Protein AF-A0A966NJP1-F1 (afdb_monomer)

Nearest PDB structures (foldseek):
  6sj9-assembly1_A  TM=3.856E-01  e=1.935E-11  Paenarthrobacter aurescens
  6sj9-assembly2_B  TM=4.078E-01  e=1.841E-10  Paenarthrobacter aurescens
  7qfz-assembly4_G  TM=4.844E-01  e=1.187E-07  Escherichia fergusonii ATCC 35469
  7tb5-assembly1_A-2  TM=4.813E-01  e=5.646E-07  Pseudomonas aeruginosa
  7tb6-assembly1_A-2  TM=4.313E-01  e=6.028E-06  Stenotrophomonas maltophilia

Secondary structure (DSSP, 8-state):
--PPPPPPP-PPPPP--------------------------PPPPPHHHHHHHHHHHHHHHHHTTSEEEHHHHHHHHT--HHHHHHHHHHHTT-B-TT--GGGB-EEEE-SSEEEEE--GGGTSPP---HHHHHHHHHHHHHHHTSTT--TTSHHHHHHHHHHHHHTTTTT---------HHHHHHHHHHHHTTEEEEEEEEEGGGTEEEEEEEEEEEEEEETTEEEEEEEETTTTEEEEEEGGGEEEEEEEEEE----SSPPP-----S-S----------

Foldseek 3Di:
DDDDDDDDDDDDDDDDDDDDDDPDPDPDPDDDDDDDDDDPPDDADDPVRLQVLLVVLQVVCVVVVFKDWPVCSCVVSVHDPVNPCSSVVVQQQDFDPPSDNLRGFHWDDDPTMIGTDDHCVVVDDDDDDPVRLQVLLLVLVVVVVDPPDDCPDPSVVVSVVSCVVVVVVPVDPPPQLPQPVVLVVVLVVCQVVQWWKWFFFQDPVVRDTDIWIWRWHDWDAAPSWIWTWTQTPVVNGIDIGTSSRTPDMDTDPDGDDDDPDDDDDPDPNVPDDDDDDDDDDD

Structure (mmCIF, N/CA/C/O backbone):
data_AF-A0A966NJP1-F1
#
_entry.id   AF-A0A966NJP1-F1
#
loop_
_atom_site.group_PDB
_atom_site.id
_atom_site.type_symbol
_atom_site.label_atom_id
_atom_site.label_alt_id
_atom_site.label_comp_id
_atom_site.label_asym_id
_atom_site.label_entity_id
_atom_site.label_seq_id
_atom_site.pdbx_PDB_ins_code
_atom_site.Cartn_x
_atom_site.Cartn_y
_atom_site.Cartn_z
_atom_site.occupancy
_atom_site.B_iso_or_equiv
_atom_site.auth_seq_id
_atom_site.auth_comp_id
_atom_site.auth_asym_id
_atom_site.auth_atom_id
_atom_site.pdbx_PDB_model_num
ATOM 1 N N . MET A 1 1 ? 33.271 50.288 7.302 1.00 42.47 1 MET A N 1
ATOM 2 C CA . MET A 1 1 ? 32.563 49.386 6.367 1.00 42.47 1 MET A CA 1
ATOM 3 C C . MET A 1 1 ? 33.614 48.752 5.472 1.00 42.47 1 MET A C 1
ATOM 5 O O . MET A 1 1 ? 34.143 49.435 4.609 1.00 42.47 1 MET A O 1
ATOM 9 N N . ALA A 1 2 ? 34.021 47.520 5.775 1.00 36.19 2 ALA A N 1
ATOM 10 C CA . ALA A 1 2 ? 35.069 46.815 5.040 1.00 36.19 2 ALA A CA 1
ATOM 11 C C . ALA A 1 2 ? 34.421 45.938 3.958 1.00 36.19 2 ALA A C 1
ATOM 13 O O . ALA A 1 2 ? 33.664 45.028 4.287 1.00 36.19 2 ALA A O 1
ATOM 14 N N . SER A 1 3 ? 34.689 46.238 2.685 1.00 36.03 3 SER A N 1
ATOM 15 C CA . SER A 1 3 ? 34.300 45.384 1.557 1.00 36.03 3 SER A CA 1
ATOM 16 C C . SER A 1 3 ? 35.290 44.233 1.417 1.00 36.03 3 SER A C 1
ATOM 18 O O . SER A 1 3 ? 36.496 44.456 1.316 1.00 36.03 3 SER A O 1
ATOM 20 N N . LEU A 1 4 ? 34.775 43.005 1.404 1.00 37.09 4 LEU A N 1
ATOM 21 C CA . LEU A 1 4 ? 35.541 41.799 1.093 1.00 37.09 4 LEU A CA 1
ATOM 22 C C . LEU A 1 4 ? 35.819 41.712 -0.421 1.00 37.09 4 LEU A C 1
ATOM 24 O O . LEU A 1 4 ? 34.965 42.117 -1.214 1.00 37.09 4 LEU A O 1
ATOM 28 N N . PRO A 1 5 ? 36.977 41.174 -0.847 1.00 35.19 5 PRO A N 1
ATOM 29 C CA . PRO A 1 5 ? 37.294 41.012 -2.259 1.00 35.19 5 PRO A CA 1
ATOM 30 C C . PRO A 1 5 ? 36.565 39.800 -2.855 1.00 35.19 5 PRO A C 1
ATOM 32 O O . PRO A 1 5 ? 36.507 38.727 -2.254 1.00 35.19 5 PRO A O 1
ATOM 35 N N . ILE A 1 6 ? 36.036 39.966 -4.067 1.00 40.44 6 ILE A N 1
ATOM 36 C CA . ILE A 1 6 ? 35.459 38.884 -4.871 1.00 40.44 6 ILE A CA 1
ATOM 37 C C . ILE A 1 6 ? 36.610 38.150 -5.569 1.00 40.44 6 ILE A C 1
ATOM 39 O O . ILE A 1 6 ? 37.325 38.742 -6.376 1.00 40.44 6 ILE A O 1
ATOM 43 N N . ILE A 1 7 ? 36.782 36.862 -5.268 1.00 36.75 7 ILE A N 1
ATOM 44 C CA . ILE A 1 7 ? 37.727 35.974 -5.958 1.00 36.75 7 ILE A CA 1
ATOM 45 C C . ILE A 1 7 ? 36.952 35.225 -7.054 1.00 36.75 7 ILE A C 1
ATOM 47 O O . ILE A 1 7 ? 36.023 34.486 -6.724 1.00 36.75 7 ILE A O 1
ATOM 51 N N . PRO A 1 8 ? 37.287 35.379 -8.347 1.00 33.09 8 PRO A N 1
ATOM 52 C CA . PRO A 1 8 ? 36.649 34.600 -9.400 1.00 33.09 8 PRO A CA 1
ATOM 53 C C . PRO A 1 8 ? 37.150 33.149 -9.380 1.00 33.09 8 PRO A C 1
ATOM 55 O O . PRO A 1 8 ? 38.353 32.890 -9.329 1.00 33.09 8 PRO A O 1
ATOM 58 N N . ALA A 1 9 ? 36.222 32.194 -9.445 1.00 32.25 9 ALA A N 1
ATOM 59 C CA . ALA A 1 9 ? 36.539 30.776 -9.564 1.00 32.25 9 ALA A CA 1
ATOM 60 C C . ALA A 1 9 ? 37.130 30.474 -10.953 1.00 32.25 9 ALA A C 1
ATOM 62 O O . ALA A 1 9 ? 36.479 30.689 -11.976 1.00 32.25 9 ALA A O 1
ATOM 63 N N . GLN A 1 10 ? 38.362 29.961 -10.995 1.00 35.03 10 GLN A N 1
ATOM 64 C CA . GLN A 1 10 ? 38.950 29.392 -12.208 1.00 35.03 10 GLN A CA 1
ATOM 65 C C . GLN A 1 10 ? 38.493 27.939 -12.354 1.00 35.03 10 GLN A C 1
ATOM 67 O O . GLN A 1 10 ? 38.896 27.074 -11.578 1.00 35.03 10 GLN A O 1
ATOM 72 N N . PHE A 1 11 ? 37.669 27.663 -13.363 1.00 34.47 11 PHE A N 1
ATOM 73 C CA . PHE A 1 11 ? 37.368 26.293 -13.768 1.00 34.47 11 PHE A CA 1
ATOM 74 C C . PHE A 1 11 ? 38.438 25.793 -14.750 1.00 34.47 11 PHE A C 1
ATOM 76 O O . PHE A 1 11 ? 38.777 26.511 -15.696 1.00 34.47 11 PHE A O 1
ATOM 83 N N . PRO A 1 12 ? 38.975 24.574 -14.573 1.00 35.19 12 PRO A N 1
ATOM 84 C CA . PRO A 1 12 ? 39.890 23.991 -15.543 1.00 35.19 12 PRO A CA 1
ATOM 85 C C . PRO A 1 12 ? 39.148 23.698 -16.854 1.00 35.19 12 PRO A C 1
ATOM 87 O O . PRO A 1 12 ? 38.084 23.081 -16.860 1.00 35.19 12 PRO A O 1
ATOM 90 N N . GLY A 1 13 ? 39.722 24.148 -17.973 1.00 43.06 13 GLY A N 1
ATOM 91 C CA . GLY A 1 13 ? 39.194 23.886 -19.311 1.00 43.06 13 GLY A CA 1
ATOM 92 C C . GLY A 1 13 ? 39.183 22.388 -19.662 1.00 43.06 13 GLY A C 1
ATOM 93 O O . GLY A 1 13 ? 39.953 21.606 -19.093 1.00 43.06 13 GLY A O 1
ATOM 94 N N . PRO A 1 14 ? 38.326 21.965 -20.606 1.00 34.75 14 PRO A N 1
ATOM 95 C CA . PRO A 1 14 ? 38.134 20.556 -20.923 1.00 34.75 14 PRO A CA 1
ATOM 96 C C . PRO A 1 14 ? 39.407 19.938 -21.516 1.00 34.75 14 PRO A C 1
ATOM 98 O O . PRO A 1 14 ? 39.952 20.410 -22.517 1.00 34.75 14 PRO A O 1
ATOM 101 N N . ARG A 1 15 ? 39.876 18.840 -20.910 1.00 35.94 15 ARG A N 1
ATOM 102 C CA . ARG A 1 15 ? 40.948 18.008 -21.469 1.00 35.94 15 ARG A CA 1
ATOM 103 C C . ARG A 1 15 ? 40.408 17.255 -22.689 1.00 35.94 15 ARG A C 1
ATOM 105 O O . ARG A 1 15 ? 39.478 16.466 -22.572 1.00 35.94 15 ARG A O 1
ATOM 112 N N . ARG A 1 16 ? 41.008 17.485 -23.863 1.00 42.25 16 ARG A N 1
ATOM 113 C CA . ARG A 1 16 ? 40.772 16.684 -25.076 1.00 42.25 16 ARG A CA 1
ATOM 114 C C . ARG A 1 16 ? 41.290 15.265 -24.846 1.00 42.25 16 ARG A C 1
ATOM 116 O O . ARG A 1 16 ? 42.501 15.067 -24.829 1.00 42.25 16 ARG A O 1
ATOM 123 N N . THR A 1 17 ? 40.397 14.284 -24.771 1.00 36.38 17 THR A N 1
ATOM 124 C CA . THR A 1 17 ? 40.756 12.875 -24.976 1.00 36.38 17 THR A CA 1
ATOM 125 C C . THR A 1 17 ? 39.720 12.164 -25.838 1.00 36.38 17 THR A C 1
ATOM 127 O O . THR A 1 17 ? 38.535 12.204 -25.541 1.00 36.38 17 THR A O 1
ATOM 130 N N . ALA A 1 18 ? 40.251 11.537 -26.892 1.00 35.62 18 ALA A N 1
ATOM 131 C CA . ALA A 1 18 ? 39.785 10.387 -27.668 1.00 35.62 18 ALA A CA 1
ATOM 132 C C . ALA A 1 18 ? 38.327 10.326 -28.174 1.00 35.62 18 ALA A C 1
ATOM 134 O O . ALA A 1 18 ? 37.358 10.301 -27.428 1.00 35.62 18 ALA A O 1
ATOM 135 N N . ARG A 1 19 ? 38.230 10.198 -29.505 1.00 39.91 19 ARG A N 1
ATOM 136 C CA . ARG A 1 19 ? 37.029 9.918 -30.303 1.00 39.91 19 ARG A CA 1
ATOM 137 C C . ARG A 1 19 ? 36.286 8.693 -29.757 1.00 39.91 19 ARG A C 1
ATOM 139 O O . ARG A 1 19 ? 36.807 7.586 -29.842 1.00 39.91 19 ARG A O 1
ATOM 146 N N . THR A 1 20 ? 35.051 8.889 -29.317 1.00 34.03 20 THR A N 1
ATOM 147 C CA . THR A 1 20 ? 34.030 7.841 -29.249 1.00 34.03 20 THR A CA 1
ATOM 148 C C . THR A 1 20 ? 33.029 8.057 -30.380 1.00 34.03 20 THR A C 1
ATOM 150 O O . THR A 1 20 ? 32.718 9.183 -30.775 1.00 34.03 20 THR A O 1
ATOM 153 N N . SER A 1 21 ? 32.625 6.951 -30.992 1.00 33.25 21 SER A N 1
ATOM 154 C CA . SER A 1 21 ? 31.714 6.880 -32.128 1.00 33.25 21 SER A CA 1
ATOM 155 C C . SER A 1 21 ? 30.367 7.518 -31.797 1.00 33.25 21 SER A C 1
ATOM 157 O O . SER A 1 21 ? 29.665 7.073 -30.897 1.00 33.25 21 SER A O 1
ATOM 159 N N . SER A 1 22 ? 30.016 8.547 -32.564 1.00 30.75 22 SER A N 1
ATOM 160 C CA . SER A 1 22 ? 28.689 9.158 -32.598 1.00 30.75 22 SER A CA 1
ATOM 161 C C . SER A 1 22 ? 27.658 8.137 -33.091 1.00 30.75 22 SER A C 1
ATOM 163 O O . SER A 1 22 ? 27.591 7.861 -34.290 1.00 30.75 22 SER A O 1
ATOM 165 N N . SER A 1 23 ? 26.853 7.574 -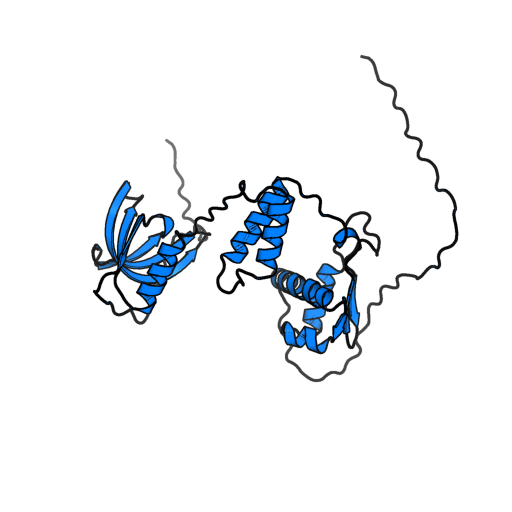32.188 1.00 33.03 23 SER A N 1
ATOM 166 C CA . SER A 1 23 ? 25.516 7.093 -32.538 1.00 33.03 23 SER A CA 1
ATOM 167 C C . SER A 1 23 ? 24.546 8.245 -32.286 1.00 33.03 23 SER A C 1
ATOM 169 O O . SER A 1 23 ? 24.208 8.597 -31.158 1.00 33.03 23 SER A O 1
ATOM 171 N N . ALA A 1 24 ? 24.160 8.913 -33.370 1.00 32.72 24 ALA A N 1
ATOM 172 C CA . ALA A 1 24 ? 23.181 9.982 -33.331 1.00 32.72 24 ALA A CA 1
ATOM 173 C C . ALA A 1 24 ? 21.846 9.430 -32.807 1.00 32.72 24 ALA A C 1
ATOM 175 O O . ALA A 1 24 ? 21.231 8.573 -33.442 1.00 32.72 24 ALA A O 1
ATOM 176 N N . PHE A 1 25 ? 21.404 9.941 -31.658 1.00 34.16 25 PHE A N 1
ATOM 177 C CA . PHE A 1 25 ? 20.072 9.709 -31.110 1.00 34.16 25 PHE A CA 1
ATOM 178 C C . PHE A 1 25 ? 19.052 10.324 -32.075 1.00 34.16 25 PHE A C 1
ATOM 180 O O . PHE A 1 25 ? 18.799 11.531 -32.080 1.00 34.16 25 PHE A O 1
ATOM 187 N N . ARG A 1 26 ? 18.523 9.502 -32.981 1.00 30.20 26 ARG A N 1
ATOM 188 C CA . ARG A 1 26 ? 17.466 9.899 -33.905 1.00 30.20 26 ARG A CA 1
ATOM 189 C C . ARG A 1 26 ? 16.148 9.585 -33.216 1.00 30.20 26 ARG A C 1
ATOM 191 O O . ARG A 1 26 ? 15.777 8.422 -33.110 1.00 30.20 26 ARG A O 1
ATOM 198 N N . ALA A 1 27 ? 15.456 10.619 -32.743 1.00 33.16 27 ALA A N 1
ATOM 199 C CA . ALA A 1 27 ? 14.077 10.505 -32.285 1.00 33.16 27 ALA A CA 1
ATOM 200 C C . ALA A 1 27 ? 13.216 9.989 -33.450 1.00 33.16 27 ALA A C 1
ATOM 202 O O . ALA A 1 27 ? 12.822 10.748 -34.339 1.00 33.16 27 ALA A O 1
ATOM 203 N N . HIS A 1 28 ? 12.986 8.678 -33.492 1.00 33.75 28 HIS A N 1
ATOM 204 C CA . HIS A 1 28 ? 12.147 8.049 -34.498 1.00 33.75 28 HIS A CA 1
ATOM 205 C C . HIS A 1 28 ? 10.694 8.171 -34.045 1.00 33.75 28 HIS A C 1
ATOM 207 O O . HIS A 1 28 ? 10.153 7.319 -33.351 1.00 33.75 28 HIS A O 1
ATOM 213 N N . ARG A 1 29 ? 10.047 9.262 -34.460 1.00 33.59 29 ARG A N 1
ATOM 214 C CA . ARG A 1 29 ? 8.589 9.298 -34.556 1.00 33.59 29 ARG A CA 1
ATOM 215 C C . ARG A 1 29 ? 8.213 8.382 -35.721 1.00 33.59 29 ARG A C 1
ATOM 217 O O . ARG A 1 29 ? 8.319 8.788 -36.877 1.00 33.59 29 ARG A O 1
ATOM 224 N N . LEU A 1 30 ? 7.864 7.133 -35.429 1.00 37.06 30 LEU A N 1
ATOM 225 C CA . LEU A 1 30 ? 7.308 6.234 -36.433 1.00 37.06 30 LEU A CA 1
ATOM 226 C C . LEU A 1 30 ? 5.882 6.694 -36.743 1.00 37.06 30 LEU A C 1
ATOM 228 O O . LEU A 1 30 ? 5.001 6.689 -35.888 1.00 37.06 30 LEU A O 1
ATOM 232 N N . ALA A 1 31 ? 5.691 7.158 -37.975 1.00 32.16 31 ALA A N 1
ATOM 233 C CA . ALA A 1 31 ? 4.380 7.311 -38.572 1.00 32.16 31 ALA A CA 1
ATOM 234 C C . ALA A 1 31 ? 3.786 5.908 -38.760 1.00 32.16 31 ALA A C 1
ATOM 236 O O . ALA A 1 31 ? 4.368 5.083 -39.464 1.00 32.16 31 ALA A O 1
ATOM 237 N N . HIS A 1 32 ? 2.654 5.636 -38.115 1.00 38.22 32 HIS A N 1
ATOM 238 C CA . HIS A 1 32 ? 1.888 4.421 -38.353 1.00 38.22 32 HIS A CA 1
ATOM 239 C C . HIS A 1 32 ? 1.092 4.570 -39.653 1.00 38.22 32 HIS A C 1
ATOM 241 O O . HIS A 1 32 ? 0.133 5.338 -39.717 1.00 38.22 32 HIS A O 1
ATOM 247 N N . ASP A 1 33 ? 1.516 3.837 -40.684 1.00 32.97 33 ASP A N 1
ATOM 248 C CA . ASP A 1 33 ? 0.700 3.543 -41.860 1.00 32.97 33 ASP A CA 1
ATOM 249 C C . ASP A 1 33 ? -0.320 2.447 -41.511 1.00 32.97 33 ASP A C 1
ATOM 251 O O . ASP A 1 33 ? -0.040 1.511 -40.752 1.00 32.97 33 ASP A O 1
ATOM 255 N N . GLY A 1 34 ? -1.539 2.631 -42.005 1.00 39.81 34 GLY A N 1
ATOM 256 C CA . GLY A 1 34 ? -2.733 1.927 -41.574 1.00 39.81 34 GLY A CA 1
ATOM 257 C C . GLY A 1 34 ? -2.832 0.510 -42.127 1.00 39.81 34 GLY A C 1
ATOM 258 O O . GLY A 1 34 ? -2.656 0.283 -43.316 1.00 39.81 34 GLY A O 1
ATOM 259 N N . SER A 1 35 ? -3.193 -0.432 -41.252 1.00 40.78 35 SER A N 1
ATOM 260 C CA . SER A 1 35 ? -4.110 -1.555 -41.518 1.00 40.78 35 SER A CA 1
ATOM 261 C C . SER A 1 35 ? -3.922 -2.632 -40.450 1.00 40.78 35 SER A C 1
ATOM 263 O O . SER A 1 35 ? -3.127 -3.553 -40.628 1.00 40.78 35 SER A O 1
ATOM 265 N N . ARG A 1 36 ? -4.683 -2.565 -39.347 1.00 38.53 36 ARG A N 1
ATOM 266 C CA . ARG A 1 36 ? -5.056 -3.761 -38.573 1.00 38.53 36 ARG A CA 1
ATOM 267 C C . ARG A 1 36 ? -6.500 -3.645 -38.094 1.00 38.53 36 ARG A C 1
ATOM 269 O O . ARG A 1 36 ? -6.946 -2.611 -37.611 1.00 38.53 36 ARG A O 1
ATOM 276 N N . ARG A 1 37 ? -7.242 -4.718 -38.358 1.00 41.09 37 ARG A N 1
ATOM 277 C CA . ARG A 1 37 ? -8.692 -4.853 -38.222 1.00 41.09 37 ARG A CA 1
ATOM 278 C C . ARG A 1 37 ? -9.142 -4.752 -36.758 1.00 41.09 37 ARG A C 1
ATOM 280 O O . ARG A 1 37 ? -8.555 -5.380 -35.887 1.00 41.09 37 ARG A O 1
ATOM 287 N N . GLY A 1 38 ? -10.227 -3.996 -36.577 1.00 38.06 38 GLY A N 1
ATOM 288 C CA . GLY A 1 38 ? -11.118 -3.845 -35.421 1.00 38.06 38 GLY A CA 1
ATOM 289 C C . GLY A 1 38 ? -10.873 -4.688 -34.168 1.00 38.06 38 GLY A C 1
ATOM 290 O O . GLY A 1 38 ? -11.386 -5.798 -34.053 1.00 38.06 38 GLY A O 1
ATOM 291 N N . ARG A 1 39 ? -10.250 -4.060 -33.170 1.00 43.41 39 ARG A N 1
ATOM 292 C CA . ARG A 1 39 ? -10.558 -4.258 -31.747 1.00 43.41 39 ARG A CA 1
ATOM 293 C C . ARG A 1 39 ? -11.141 -2.919 -31.256 1.00 43.41 39 ARG A C 1
ATOM 295 O O . ARG A 1 39 ? -10.651 -1.884 -31.712 1.00 43.41 39 ARG A O 1
ATOM 302 N N . PRO A 1 40 ? -12.224 -2.885 -30.457 1.00 39.34 40 PRO A N 1
ATOM 303 C CA . PRO A 1 40 ? -12.801 -1.616 -30.009 1.00 39.34 40 PRO A CA 1
ATOM 304 C C . PRO A 1 40 ? -11.725 -0.808 -29.278 1.00 39.34 40 PRO A C 1
ATOM 306 O O . PRO A 1 40 ? -11.037 -1.370 -28.429 1.00 39.34 40 PRO A O 1
ATOM 309 N N . MET A 1 41 ? -11.560 0.474 -29.635 1.00 44.41 41 MET A N 1
ATOM 310 C CA . MET A 1 41 ? -10.614 1.362 -28.957 1.00 44.41 41 MET A CA 1
ATOM 311 C C . MET A 1 41 ? -10.986 1.408 -27.481 1.00 44.41 41 MET A C 1
ATOM 313 O O . MET A 1 41 ? -12.036 1.937 -27.106 1.00 44.41 41 MET A O 1
ATOM 317 N N . SER A 1 42 ? -10.155 0.785 -26.656 1.00 59.62 42 SER A N 1
ATOM 318 C CA . SER A 1 42 ? -10.283 0.876 -25.217 1.00 59.62 42 SER A CA 1
ATOM 319 C C . SER A 1 42 ? -10.022 2.339 -24.823 1.00 59.62 42 SER A C 1
ATOM 321 O O . SER A 1 42 ? -9.215 3.039 -25.436 1.00 59.62 42 SER A O 1
ATOM 323 N N . GLY A 1 43 ? -10.797 2.868 -23.873 1.00 73.19 43 GLY A N 1
ATOM 324 C CA . GLY A 1 43 ? -10.688 4.276 -23.486 1.00 73.19 43 GLY A CA 1
ATOM 325 C C . GLY A 1 43 ? -9.269 4.636 -23.029 1.00 73.19 43 GLY A C 1
ATOM 326 O O . GLY A 1 43 ? -8.569 3.815 -22.433 1.00 73.19 43 GLY A O 1
ATOM 327 N N . ALA A 1 44 ? -8.847 5.875 -23.292 1.00 81.44 44 ALA A N 1
ATOM 328 C CA . ALA A 1 44 ? -7.540 6.364 -22.867 1.00 81.44 44 ALA A CA 1
ATOM 329 C C . ALA A 1 44 ? -7.371 6.238 -21.342 1.00 81.44 44 ALA A C 1
ATOM 331 O O . ALA A 1 44 ? -8.229 6.672 -20.569 1.00 81.44 44 ALA A O 1
ATOM 332 N N . LEU A 1 45 ? -6.245 5.668 -20.908 1.00 85.69 45 LEU A N 1
ATOM 333 C CA . LEU A 1 45 ? -5.930 5.518 -19.489 1.00 85.69 45 LEU A CA 1
ATOM 334 C C . LEU A 1 45 ? -5.720 6.887 -18.833 1.00 85.69 45 LEU A C 1
ATOM 336 O O . LEU A 1 45 ? -5.053 7.761 -19.392 1.00 85.69 45 LEU A O 1
ATOM 340 N N . SER A 1 46 ? -6.216 7.060 -17.609 1.00 89.44 46 SER A N 1
ATOM 341 C CA . SER A 1 46 ? -5.878 8.220 -16.775 1.00 89.44 46 SER A CA 1
ATOM 342 C C . SER A 1 46 ? -4.397 8.212 -16.369 1.00 89.44 46 SER A C 1
ATOM 344 O O . SER A 1 46 ? -3.744 7.168 -16.365 1.00 89.44 46 SER A O 1
ATOM 346 N N . GLY A 1 47 ? -3.856 9.368 -15.965 1.00 84.88 47 GLY A N 1
ATOM 347 C CA . GLY A 1 47 ? -2.462 9.465 -15.506 1.00 84.88 47 GLY A CA 1
ATOM 348 C C . GLY A 1 47 ? -2.135 8.529 -14.337 1.00 84.88 47 GLY A C 1
ATOM 349 O O . GLY A 1 47 ? -1.086 7.891 -14.340 1.00 84.88 47 GLY A O 1
ATOM 350 N N . ARG A 1 48 ? -3.070 8.375 -13.388 1.00 84.62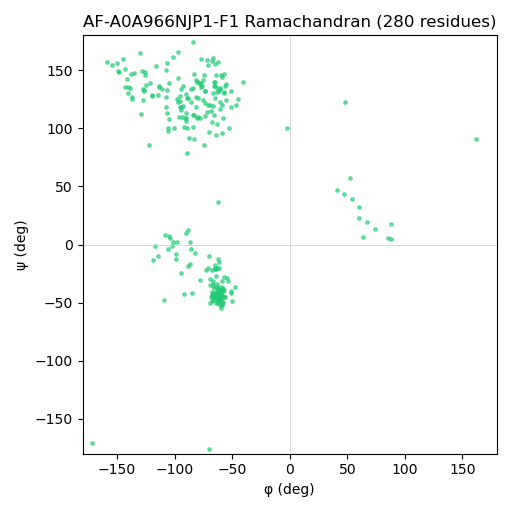 48 ARG A N 1
ATOM 351 C CA . ARG A 1 48 ? -2.946 7.427 -12.271 1.00 84.62 48 ARG A CA 1
ATOM 352 C C . ARG A 1 48 ? -2.850 5.982 -12.767 1.00 84.62 48 ARG A C 1
ATOM 354 O O . ARG A 1 48 ? -1.938 5.270 -12.368 1.00 84.62 48 ARG A O 1
ATOM 361 N N . GLN A 1 49 ? -3.745 5.572 -13.668 1.00 87.44 49 GLN A N 1
ATOM 362 C CA . GLN A 1 49 ? -3.740 4.213 -14.222 1.00 87.44 49 GLN A CA 1
ATOM 363 C C . GLN A 1 49 ? -2.453 3.918 -14.995 1.00 87.44 49 GLN A C 1
ATOM 365 O O . GLN A 1 49 ? -1.906 2.827 -14.863 1.00 87.44 49 GLN A O 1
ATOM 370 N N . ARG A 1 50 ? -1.936 4.889 -15.762 1.00 90.44 50 ARG A N 1
ATOM 371 C CA . ARG A 1 50 ? -0.656 4.731 -16.468 1.00 90.44 50 ARG A CA 1
ATOM 372 C C . ARG A 1 50 ? 0.502 4.503 -15.501 1.00 90.44 50 ARG A C 1
ATOM 374 O O . ARG A 1 50 ? 1.290 3.590 -15.717 1.00 90.44 50 ARG A O 1
ATOM 381 N N . LEU A 1 51 ? 0.572 5.282 -14.420 1.00 87.06 51 LEU A N 1
ATOM 382 C CA . LEU A 1 51 ? 1.594 5.111 -13.387 1.00 87.06 51 LEU 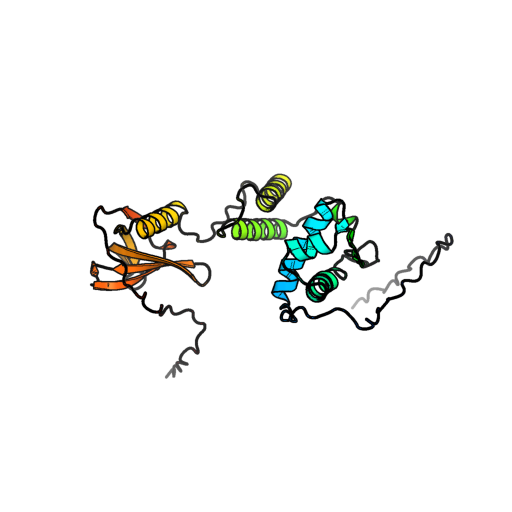A CA 1
ATOM 383 C C . LEU A 1 51 ? 1.483 3.744 -12.696 1.00 87.06 51 LEU A C 1
ATOM 385 O O . LEU A 1 51 ? 2.478 3.035 -12.591 1.00 87.06 51 LEU A O 1
ATOM 389 N N . GLU A 1 52 ? 0.280 3.355 -12.267 1.00 88.06 52 GLU A N 1
ATOM 390 C CA . GLU A 1 52 ? 0.027 2.056 -11.625 1.00 88.06 52 GLU A CA 1
ATOM 391 C C . GLU A 1 52 ? 0.443 0.887 -12.524 1.00 88.06 52 GLU A C 1
ATOM 393 O O . GLU A 1 52 ? 1.107 -0.044 -12.071 1.00 88.06 52 GLU A O 1
ATOM 398 N N . ARG A 1 53 ? 0.089 0.946 -13.813 1.00 92.75 53 ARG A N 1
ATOM 399 C CA . ARG A 1 53 ? 0.473 -0.074 -14.793 1.00 92.75 53 ARG A CA 1
ATOM 400 C C . ARG A 1 53 ? 1.976 -0.086 -15.020 1.00 92.75 53 ARG A C 1
ATOM 402 O O . ARG A 1 53 ? 2.570 -1.158 -14.988 1.00 92.75 53 ARG A O 1
ATOM 409 N N . ALA A 1 54 ? 2.614 1.068 -15.176 1.00 91.88 54 ALA A N 1
ATOM 410 C CA . ALA A 1 54 ? 4.049 1.113 -15.412 1.00 91.88 54 ALA A CA 1
ATOM 411 C C . ALA A 1 54 ? 4.866 0.608 -14.206 1.00 91.88 54 ALA A C 1
ATOM 413 O O . ALA A 1 54 ? 5.832 -0.131 -14.395 1.00 91.88 54 ALA A O 1
ATOM 414 N N . LEU A 1 55 ? 4.429 0.906 -12.974 1.00 89.12 55 LEU A N 1
ATOM 415 C CA . LEU A 1 55 ? 5.017 0.364 -11.741 1.00 89.12 55 LEU A CA 1
ATOM 416 C C . LEU A 1 55 ? 4.855 -1.159 -11.606 1.00 89.12 55 LEU A C 1
ATOM 418 O O . LEU A 1 55 ? 5.611 -1.776 -10.861 1.00 89.12 55 LEU A O 1
ATOM 422 N N . ALA A 1 56 ? 3.911 -1.774 -12.323 1.00 90.94 56 ALA A N 1
ATOM 423 C CA . ALA A 1 56 ? 3.757 -3.225 -12.382 1.00 90.94 56 ALA A CA 1
ATOM 424 C C . ALA A 1 56 ? 4.541 -3.855 -13.550 1.00 90.94 56 ALA A C 1
ATOM 426 O O . ALA A 1 56 ? 5.192 -4.885 -13.373 1.00 90.94 56 ALA A O 1
ATOM 427 N N . ILE A 1 57 ? 4.505 -3.231 -14.732 1.00 94.44 57 ILE A N 1
ATOM 428 C CA . ILE A 1 57 ? 5.121 -3.746 -15.964 1.00 94.44 57 ILE A CA 1
ATOM 429 C C . ILE A 1 57 ? 6.646 -3.705 -15.871 1.00 94.44 57 ILE A C 1
ATOM 431 O O . ILE A 1 57 ? 7.297 -4.719 -16.112 1.00 94.44 57 ILE A O 1
ATOM 435 N N . VAL A 1 58 ? 7.222 -2.557 -15.497 1.00 93.19 58 VAL A N 1
ATOM 436 C CA . VAL A 1 58 ? 8.679 -2.343 -15.521 1.00 93.19 58 VAL A CA 1
ATOM 437 C C . VAL A 1 58 ? 9.419 -3.353 -14.631 1.00 93.19 58 VAL A C 1
ATOM 439 O O . VAL A 1 58 ? 10.315 -4.029 -15.142 1.00 93.19 58 VAL A O 1
ATOM 442 N N . PRO A 1 59 ? 9.048 -3.555 -13.347 1.00 89.62 59 PRO A N 1
ATOM 443 C CA . PRO A 1 59 ? 9.718 -4.550 -12.510 1.00 89.62 59 PRO A CA 1
ATOM 444 C C . PRO A 1 59 ? 9.487 -5.987 -12.981 1.00 89.62 59 PRO A C 1
ATOM 446 O O . PRO A 1 59 ? 10.365 -6.829 -12.808 1.00 89.62 59 PRO A O 1
ATOM 449 N N . TRP A 1 60 ? 8.324 -6.278 -13.574 1.00 93.00 60 TRP A N 1
ATOM 450 C CA . TRP A 1 60 ? 8.032 -7.612 -14.088 1.00 93.00 60 TRP A CA 1
ATOM 451 C C . TRP A 1 60 ? 8.921 -7.957 -15.289 1.00 93.00 60 TRP A C 1
ATOM 453 O O . TRP A 1 60 ? 9.573 -8.996 -15.261 1.00 93.00 60 TRP A O 1
ATOM 463 N N . VAL A 1 61 ? 9.030 -7.068 -16.285 1.00 94.62 61 VAL A N 1
ATOM 464 C CA . VAL A 1 61 ? 9.916 -7.270 -17.450 1.00 94.62 61 VAL A CA 1
ATOM 465 C C . VAL A 1 61 ? 11.385 -7.321 -17.018 1.00 94.62 61 VAL A C 1
ATOM 467 O O . VAL A 1 61 ? 12.130 -8.193 -17.460 1.00 94.62 61 VAL A O 1
ATOM 470 N N . ALA A 1 62 ? 11.804 -6.450 -16.094 1.00 90.88 62 ALA A N 1
ATOM 471 C CA . ALA A 1 62 ? 13.154 -6.497 -15.531 1.00 90.88 62 ALA A CA 1
ATOM 472 C C . ALA A 1 62 ? 13.453 -7.849 -14.851 1.00 90.88 62 ALA A C 1
ATOM 474 O O . ALA A 1 62 ? 14.548 -8.391 -15.000 1.00 90.88 62 ALA A O 1
ATOM 475 N N . GLY A 1 63 ? 12.465 -8.435 -14.165 1.00 89.44 63 GLY A N 1
ATOM 476 C CA . GLY A 1 63 ? 12.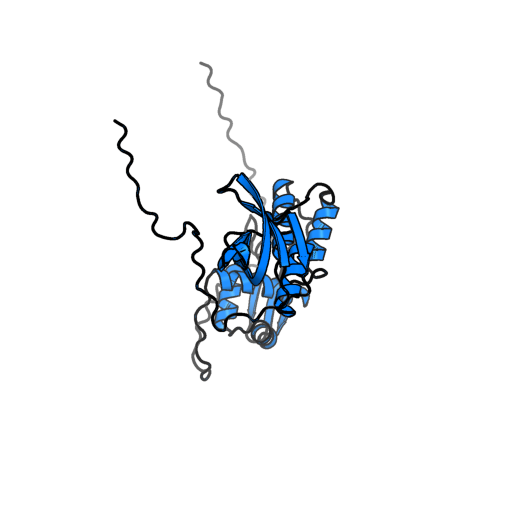563 -9.762 -13.553 1.00 89.44 63 GLY A CA 1
ATOM 477 C C . GLY A 1 63 ? 12.743 -10.915 -14.548 1.00 89.44 63 GLY A C 1
ATOM 478 O O . GLY A 1 63 ? 13.277 -11.951 -14.164 1.00 89.44 63 GLY A O 1
ATOM 479 N N . GLN A 1 64 ? 12.369 -10.723 -15.817 1.00 91.06 64 GLN A N 1
ATOM 480 C CA . GLN A 1 64 ? 12.556 -11.690 -16.909 1.00 91.06 64 GLN A CA 1
ATOM 481 C C . GLN A 1 64 ? 13.919 -11.548 -17.614 1.00 91.06 64 GLN A C 1
ATOM 483 O O . GLN A 1 64 ? 14.133 -12.100 -18.689 1.00 91.06 64 GLN A O 1
ATOM 488 N N . GLY A 1 65 ? 14.855 -10.788 -17.036 1.00 90.81 65 GLY A N 1
ATOM 489 C CA . GLY A 1 65 ? 16.134 -10.466 -17.676 1.00 90.81 65 GLY A CA 1
ATOM 490 C C . GLY A 1 65 ? 16.081 -9.220 -18.563 1.00 90.81 65 GLY A C 1
ATOM 491 O O . GLY A 1 65 ? 16.974 -9.023 -19.381 1.00 90.81 65 GLY A O 1
ATOM 492 N N . GLY A 1 66 ? 15.055 -8.378 -18.400 1.00 92.69 66 GLY A N 1
ATOM 493 C CA . GLY A 1 66 ? 14.934 -7.094 -19.096 1.00 92.69 66 GLY A CA 1
ATOM 494 C C . GLY A 1 66 ? 14.254 -7.167 -20.461 1.00 92.69 66 GLY A C 1
ATOM 495 O O . GLY A 1 66 ? 14.168 -6.150 -21.142 1.00 92.69 66 GLY A O 1
ATOM 496 N N . THR A 1 67 ? 13.740 -8.328 -20.868 1.00 95.69 67 THR A N 1
ATOM 497 C CA . THR A 1 67 ? 13.014 -8.489 -22.133 1.00 95.69 67 THR A CA 1
ATOM 498 C C . THR A 1 67 ? 11.833 -9.441 -21.968 1.00 95.69 67 THR A C 1
ATOM 500 O O . THR A 1 67 ? 11.921 -10.418 -21.224 1.00 95.69 67 THR A O 1
ATOM 503 N N . ALA A 1 68 ? 10.714 -9.146 -22.630 1.00 97.00 68 ALA A N 1
ATOM 504 C CA . ALA A 1 68 ? 9.523 -9.993 -22.630 1.00 97.00 68 ALA A CA 1
ATOM 505 C C . ALA A 1 68 ? 8.754 -9.887 -23.962 1.00 97.00 68 ALA A C 1
ATOM 507 O O . ALA A 1 68 ? 8.740 -8.804 -24.556 1.00 97.00 68 ALA A O 1
ATOM 508 N N . PRO A 1 69 ? 8.076 -10.954 -24.429 1.00 97.38 69 PRO A N 1
ATOM 509 C CA . PRO A 1 69 ? 7.241 -10.894 -25.627 1.00 97.38 69 PRO A CA 1
ATOM 510 C C . PRO A 1 69 ? 6.106 -9.874 -25.480 1.00 97.38 69 PRO A C 1
ATOM 512 O O . PRO A 1 69 ? 5.404 -9.851 -24.466 1.00 97.38 69 PRO A O 1
ATOM 515 N N . LEU A 1 70 ? 5.884 -9.056 -26.511 1.00 96.19 70 LEU A N 1
ATOM 516 C CA . LEU A 1 70 ? 4.862 -8.004 -26.503 1.00 96.19 70 LEU A CA 1
ATOM 517 C C . LEU A 1 70 ? 3.462 -8.560 -26.204 1.00 96.19 70 LEU A C 1
ATOM 519 O O . LEU A 1 70 ? 2.727 -8.009 -25.386 1.00 96.19 70 LEU A O 1
ATOM 523 N N . GLU A 1 71 ? 3.103 -9.671 -26.847 1.00 95.69 71 GLU A N 1
ATOM 524 C CA . GLU A 1 71 ? 1.800 -10.315 -26.671 1.00 95.69 71 GLU A CA 1
ATOM 525 C C . GLU A 1 71 ? 1.589 -10.810 -25.234 1.00 95.69 71 GLU A C 1
ATOM 527 O O . GLU A 1 71 ? 0.490 -10.680 -24.688 1.00 95.69 71 GLU A O 1
ATOM 532 N N . GLU A 1 72 ? 2.646 -11.313 -24.593 1.00 96.69 72 GLU A N 1
ATOM 533 C CA . GLU A 1 72 ? 2.597 -11.759 -23.202 1.00 96.69 72 GLU A CA 1
ATOM 534 C C . GLU A 1 72 ? 2.368 -10.577 -22.256 1.00 96.69 72 GLU A C 1
ATOM 536 O O . GLU A 1 72 ? 1.507 -10.655 -21.381 1.00 96.69 72 GLU A O 1
ATOM 541 N N . VAL A 1 73 ? 3.072 -9.458 -22.465 1.00 96.31 73 VAL A N 1
ATOM 542 C CA . VAL A 1 73 ? 2.896 -8.233 -21.667 1.00 96.31 73 VAL A CA 1
ATOM 543 C C . VAL A 1 73 ? 1.464 -7.710 -21.806 1.00 96.31 73 VAL A C 1
ATOM 545 O O . VAL A 1 73 ? 0.780 -7.509 -20.801 1.00 96.31 73 VAL A O 1
ATOM 548 N N . CYS A 1 74 ? 0.979 -7.539 -23.037 1.00 95.94 74 CYS A N 1
ATOM 549 C CA . CYS A 1 74 ? -0.378 -7.060 -23.306 1.00 95.94 74 CYS A CA 1
ATOM 550 C C . CYS A 1 74 ? -1.444 -7.969 -22.678 1.00 95.94 74 CYS A C 1
ATOM 552 O O . CYS A 1 74 ? -2.366 -7.485 -22.024 1.00 95.94 74 CYS A O 1
ATOM 554 N N . THR A 1 75 ? -1.293 -9.290 -22.815 1.00 95.88 75 THR A N 1
ATOM 555 C CA . THR A 1 75 ? -2.240 -10.267 -22.255 1.00 95.88 75 THR A CA 1
ATOM 556 C C . THR A 1 75 ? -2.211 -10.269 -20.732 1.00 95.88 75 THR A C 1
ATOM 558 O O . THR A 1 75 ? -3.259 -10.269 -20.090 1.00 95.88 75 THR A O 1
ATOM 561 N N . ARG A 1 76 ? -1.017 -10.244 -20.132 1.00 94.69 76 ARG A N 1
ATOM 562 C CA . ARG A 1 76 ? -0.842 -10.297 -18.677 1.00 94.69 76 ARG A CA 1
ATOM 563 C C . ARG A 1 76 ? -1.434 -9.083 -17.972 1.00 94.69 76 ARG A C 1
ATOM 565 O O . ARG A 1 76 ? -2.003 -9.229 -16.893 1.00 94.69 76 ARG A O 1
ATOM 572 N N . PHE A 1 77 ? -1.243 -7.897 -18.541 1.00 94.38 77 PHE A N 1
ATOM 573 C CA . PHE A 1 77 ? -1.660 -6.640 -17.919 1.00 94.38 77 PHE A CA 1
ATOM 574 C C . PHE A 1 77 ? -3.006 -6.118 -18.433 1.00 94.38 77 PHE A C 1
ATOM 576 O O . PHE A 1 77 ? -3.445 -5.062 -17.970 1.00 94.38 77 PHE A O 1
ATOM 583 N N . ASP A 1 78 ? -3.653 -6.874 -19.329 1.00 93.69 78 ASP A N 1
ATOM 584 C CA . ASP A 1 78 ? -4.912 -6.535 -19.999 1.00 93.69 78 ASP A CA 1
ATOM 585 C C . ASP A 1 78 ? -4.854 -5.148 -20.656 1.00 93.69 78 ASP A C 1
ATOM 587 O O . ASP A 1 78 ? -5.607 -4.232 -20.325 1.00 93.69 78 ASP A O 1
ATOM 591 N N . LEU A 1 79 ? -3.871 -4.980 -21.545 1.00 94.81 79 LEU A N 1
ATOM 592 C CA . LEU A 1 79 ? -3.607 -3.739 -22.271 1.00 94.81 79 LEU A CA 1
ATOM 593 C C . LEU A 1 79 ? -3.569 -4.002 -23.775 1.00 94.81 79 LEU A C 1
ATOM 595 O O . LEU A 1 79 ? -3.090 -5.044 -24.228 1.00 94.81 79 LEU A O 1
ATOM 599 N N . ASP A 1 80 ? -4.030 -3.032 -24.559 1.00 94.44 80 ASP A N 1
ATOM 600 C CA . ASP A 1 80 ? -3.663 -2.960 -25.972 1.00 94.44 80 ASP A CA 1
ATOM 601 C C . ASP A 1 80 ? -2.311 -2.249 -26.171 1.00 94.44 80 ASP A C 1
ATOM 603 O O . ASP A 1 80 ? -1.687 -1.756 -25.226 1.00 94.44 80 ASP A O 1
ATOM 607 N N . LEU A 1 81 ? -1.831 -2.241 -27.418 1.00 92.62 81 LEU A N 1
ATOM 608 C CA . LEU A 1 81 ? -0.530 -1.674 -27.766 1.00 92.62 81 LEU A CA 1
ATOM 609 C C . LEU A 1 81 ? -0.449 -0.174 -27.450 1.00 92.62 81 LEU A C 1
ATOM 611 O O . LEU A 1 81 ? 0.549 0.273 -26.888 1.00 92.62 81 LEU A O 1
ATOM 615 N N . ASP A 1 82 ? -1.500 0.584 -27.765 1.00 92.12 82 ASP A N 1
ATOM 616 C CA . ASP A 1 82 ? -1.527 2.035 -27.565 1.00 92.12 82 ASP A CA 1
ATOM 617 C C . ASP A 1 82 ? -1.498 2.375 -26.068 1.00 92.12 82 ASP A C 1
ATOM 619 O O . ASP A 1 82 ? -0.774 3.273 -25.624 1.00 92.12 82 ASP A O 1
ATOM 623 N N . GLN A 1 83 ? -2.246 1.624 -25.258 1.00 93.12 83 GLN A N 1
ATOM 624 C CA . GLN A 1 83 ? -2.247 1.765 -23.807 1.00 93.12 83 GLN A CA 1
ATOM 625 C C . GLN A 1 83 ? -0.903 1.388 -23.188 1.00 93.12 83 GLN A C 1
ATOM 627 O O . GLN A 1 83 ? -0.408 2.119 -22.324 1.00 93.12 83 GLN A O 1
ATOM 632 N N . LEU A 1 84 ? -0.308 0.270 -23.616 1.00 94.56 84 LEU A N 1
ATOM 633 C CA . LEU A 1 84 ? 1.010 -0.158 -23.158 1.00 94.56 84 LEU A CA 1
ATOM 634 C C . LEU A 1 84 ? 2.056 0.916 -23.463 1.00 94.56 84 LEU A C 1
ATOM 636 O O . LEU A 1 84 ? 2.788 1.335 -22.566 1.00 94.56 84 LEU A O 1
ATOM 640 N N . GLN A 1 85 ? 2.078 1.407 -24.700 1.00 91.94 85 GLN A N 1
ATOM 641 C CA . GLN A 1 85 ? 3.009 2.441 -25.125 1.00 91.94 85 GLN A CA 1
ATOM 642 C C . GLN A 1 85 ? 2.815 3.728 -24.319 1.00 91.94 85 GLN A C 1
ATOM 644 O O . GLN A 1 85 ? 3.775 4.253 -23.761 1.00 91.94 85 GLN A O 1
ATOM 649 N N . SER A 1 86 ? 1.568 4.159 -24.112 1.00 90.12 86 SER A N 1
ATOM 650 C CA . SER A 1 86 ? 1.263 5.328 -23.280 1.00 90.12 86 SER A CA 1
ATOM 651 C C . SER A 1 86 ? 1.740 5.182 -21.825 1.00 90.12 86 SER A C 1
ATOM 653 O O . SER A 1 86 ? 2.199 6.156 -21.216 1.00 90.12 86 SER A O 1
ATOM 655 N N . CYS A 1 87 ? 1.656 3.978 -21.248 1.00 90.81 87 CYS A N 1
ATOM 656 C CA . CYS A 1 87 ? 2.185 3.708 -19.910 1.00 90.81 87 CYS A CA 1
ATOM 657 C C . CYS A 1 87 ? 3.711 3.847 -19.873 1.00 90.81 87 CYS A C 1
ATOM 659 O O . CYS A 1 87 ? 4.245 4.507 -18.980 1.00 90.81 87 CYS A O 1
ATOM 661 N N . LEU A 1 88 ? 4.407 3.239 -20.836 1.00 91.44 88 LEU A N 1
ATOM 662 C CA . LEU A 1 88 ? 5.868 3.149 -20.843 1.00 91.44 88 LEU A CA 1
ATOM 663 C C . LEU A 1 88 ? 6.550 4.452 -21.289 1.00 91.44 88 LEU A C 1
ATOM 665 O O . LEU A 1 88 ? 7.594 4.801 -20.736 1.00 91.44 88 LEU A O 1
ATOM 669 N N . ASP A 1 89 ? 5.916 5.238 -22.162 1.00 87.06 89 ASP A N 1
ATOM 670 C CA . ASP A 1 89 ? 6.379 6.576 -22.560 1.00 87.06 89 ASP A CA 1
ATOM 671 C C . ASP A 1 89 ? 6.498 7.534 -21.366 1.00 87.06 89 ASP A C 1
ATOM 673 O O . ASP A 1 89 ? 7.352 8.415 -21.341 1.00 87.06 89 ASP A O 1
ATOM 677 N N . THR A 1 90 ? 5.652 7.364 -20.345 1.00 80.75 90 THR A N 1
ATOM 678 C CA . THR A 1 90 ? 5.716 8.201 -19.136 1.00 80.75 90 THR A CA 1
ATOM 679 C C . THR A 1 90 ? 6.980 7.908 -18.321 1.00 80.75 90 THR A C 1
ATOM 681 O O . THR A 1 90 ? 7.498 8.789 -17.636 1.00 80.75 90 THR A O 1
ATOM 684 N N . VAL A 1 91 ? 7.487 6.675 -18.384 1.00 84.88 91 VAL A N 1
ATOM 685 C CA . VAL A 1 91 ? 8.601 6.214 -17.544 1.00 84.88 91 VAL A CA 1
ATOM 686 C C . VAL A 1 91 ? 9.948 6.353 -18.244 1.00 84.88 91 VAL A C 1
ATOM 688 O O . VAL A 1 91 ? 10.956 6.534 -17.568 1.00 84.88 91 VAL A O 1
ATOM 691 N N . SER A 1 92 ? 9.972 6.366 -19.578 1.00 80.38 92 SER A N 1
ATOM 692 C CA . SER A 1 92 ? 11.202 6.490 -20.376 1.00 80.38 92 SER A CA 1
ATOM 693 C C . SER A 1 92 ? 11.969 7.808 -20.171 1.00 80.38 92 SER A C 1
ATOM 695 O O . SER A 1 92 ? 13.121 7.942 -20.575 1.00 80.38 92 SER A O 1
ATOM 697 N N . MET A 1 93 ? 11.348 8.796 -19.521 1.00 77.88 93 MET A N 1
ATOM 698 C CA . MET A 1 93 ? 11.958 10.087 -19.174 1.00 77.88 93 MET A CA 1
ATOM 699 C C . MET A 1 93 ? 12.332 10.195 -17.686 1.00 77.88 93 MET A C 1
ATOM 701 O O . MET A 1 93 ? 12.731 11.264 -17.220 1.00 77.88 93 MET A O 1
ATOM 705 N N . VAL A 1 94 ? 12.179 9.118 -16.913 1.00 84.75 94 VAL A N 1
ATOM 706 C CA . VAL A 1 94 ? 12.477 9.105 -15.478 1.00 84.75 94 VAL A CA 1
ATOM 707 C C . VAL A 1 94 ? 13.934 8.717 -15.267 1.00 84.75 94 VAL A C 1
ATOM 709 O O . VAL A 1 94 ? 14.382 7.668 -15.721 1.00 84.75 94 VAL A O 1
ATOM 712 N N . GLY A 1 95 ? 14.670 9.545 -14.530 1.00 84.81 95 GLY A N 1
ATOM 713 C CA . GLY A 1 95 ? 16.067 9.291 -14.212 1.00 84.81 95 GLY A CA 1
ATOM 714 C C . GLY A 1 95 ? 16.634 10.277 -13.204 1.00 84.81 95 GLY A C 1
ATOM 715 O O . GLY A 1 95 ? 15.906 11.073 -12.607 1.00 84.81 95 GLY A O 1
ATOM 716 N N . VAL A 1 96 ? 17.947 10.217 -13.009 1.00 83.50 96 VAL A N 1
ATOM 717 C CA . VAL A 1 96 ? 18.674 11.069 -12.058 1.00 83.50 96 VAL A CA 1
ATOM 718 C C . VAL A 1 96 ? 19.653 11.984 -12.784 1.00 83.50 96 VAL A C 1
ATOM 720 O O . VAL A 1 96 ? 20.149 11.653 -13.859 1.00 83.50 96 VAL A O 1
ATOM 723 N N . TYR A 1 97 ? 19.968 13.134 -12.181 1.00 81.31 97 TYR A N 1
ATOM 724 C CA . TYR A 1 97 ? 21.026 14.016 -12.679 1.00 81.31 97 TYR A CA 1
ATOM 725 C C . TYR A 1 97 ? 22.328 13.213 -12.893 1.00 81.31 97 TYR A C 1
ATOM 727 O O . TYR A 1 97 ? 22.724 12.474 -11.985 1.00 81.31 97 TYR A O 1
ATOM 735 N N . PRO A 1 98 ? 23.014 13.347 -14.047 1.00 86.38 98 PRO A N 1
ATOM 736 C CA . PRO A 1 98 ? 22.896 14.414 -15.052 1.00 86.38 98 PRO A CA 1
ATOM 737 C C . PRO A 1 98 ? 21.873 14.193 -16.183 1.00 86.38 98 PRO A C 1
ATOM 739 O O . PRO A 1 98 ? 21.866 14.983 -17.124 1.00 86.38 98 PRO A O 1
ATOM 742 N N . TYR A 1 99 ? 21.012 13.171 -16.105 1.00 83.69 99 TYR A N 1
ATOM 743 C CA . TYR A 1 99 ? 20.042 12.803 -17.152 1.00 83.69 99 TYR A CA 1
ATOM 744 C C . TYR A 1 99 ? 20.691 12.446 -18.496 1.00 83.69 99 TYR A C 1
ATOM 746 O O . TYR A 1 99 ? 20.143 12.707 -19.568 1.00 83.69 99 TYR A O 1
ATOM 754 N N . THR A 1 100 ? 21.889 11.866 -18.447 1.00 85.31 100 THR A N 1
ATOM 755 C CA . THR A 1 100 ? 22.478 11.207 -19.613 1.00 85.31 100 THR A CA 1
ATOM 756 C C . THR A 1 100 ? 21.666 9.953 -19.959 1.00 85.31 100 THR A C 1
ATOM 758 O O . THR A 1 100 ? 20.952 9.453 -19.090 1.00 85.31 100 THR A O 1
ATOM 761 N N . PRO A 1 101 ? 21.729 9.439 -21.201 1.00 81.88 101 PRO A N 1
ATOM 762 C CA . PRO A 1 101 ? 20.928 8.279 -21.604 1.00 81.88 101 PRO A CA 1
ATOM 763 C C . PRO A 1 101 ? 21.042 7.077 -20.648 1.00 81.88 101 PRO A C 1
ATOM 765 O O . PRO A 1 101 ? 20.031 6.512 -20.261 1.00 81.88 101 PRO A O 1
ATOM 768 N N . ASP A 1 102 ? 22.247 6.798 -20.145 1.00 81.62 102 ASP A N 1
ATOM 769 C CA . ASP A 1 102 ? 22.556 5.745 -19.165 1.00 81.62 102 ASP A CA 1
ATOM 770 C C . ASP A 1 102 ? 22.028 6.010 -17.738 1.00 81.62 102 ASP A C 1
ATOM 772 O O . ASP A 1 102 ? 22.072 5.133 -16.873 1.00 81.62 102 ASP A O 1
ATOM 776 N N . ALA A 1 103 ? 21.541 7.224 -17.477 1.00 83.50 103 ALA A N 1
ATOM 777 C CA . ALA A 1 103 ? 20.943 7.654 -16.217 1.00 83.50 103 ALA A CA 1
ATOM 778 C C . ALA A 1 103 ? 19.409 7.769 -16.291 1.00 83.50 103 ALA A C 1
ATOM 780 O O . ALA A 1 103 ? 18.797 8.256 -15.334 1.00 83.50 103 ALA A O 1
ATOM 781 N N . LEU A 1 104 ? 18.794 7.337 -17.397 1.00 87.69 104 LEU A N 1
ATOM 782 C CA . LEU A 1 104 ? 17.347 7.243 -17.577 1.00 87.69 104 LEU A CA 1
ATOM 783 C C . LEU A 1 104 ? 16.892 5.780 -17.544 1.00 87.69 104 LEU A C 1
ATOM 785 O O . LEU A 1 104 ? 17.656 4.860 -17.831 1.00 87.69 104 LEU A O 1
ATOM 789 N N . LEU A 1 105 ? 15.626 5.564 -17.199 1.00 88.75 105 LEU A N 1
ATOM 790 C CA . LEU A 1 105 ? 14.954 4.297 -17.453 1.00 88.75 105 LEU A CA 1
ATOM 791 C C . LEU A 1 105 ? 14.772 4.126 -18.958 1.00 88.75 105 LEU A C 1
ATOM 793 O O . LEU A 1 105 ? 14.034 4.868 -19.601 1.00 88.75 105 LEU A O 1
ATOM 797 N N . GLU A 1 106 ? 15.438 3.127 -19.515 1.00 88.12 106 GLU A N 1
ATOM 798 C CA . GLU A 1 106 ? 15.364 2.818 -20.932 1.00 88.12 106 GLU A CA 1
ATOM 799 C C . GLU A 1 106 ? 14.281 1.766 -21.153 1.00 88.12 106 GLU A C 1
ATOM 801 O O . GLU A 1 106 ? 14.418 0.608 -20.752 1.00 88.12 106 GLU A O 1
ATOM 806 N N . VAL A 1 107 ? 13.179 2.180 -21.774 1.00 90.44 107 VAL A N 1
ATOM 807 C CA . VAL A 1 107 ? 12.063 1.291 -22.087 1.00 90.44 107 VAL A CA 1
ATOM 808 C C . VAL A 1 107 ? 11.724 1.409 -23.563 1.00 90.44 107 VAL A C 1
ATOM 810 O O . VAL A 1 107 ? 11.440 2.504 -24.050 1.00 90.44 107 VAL A O 1
ATOM 813 N N . PHE A 1 108 ? 11.739 0.279 -24.266 1.00 88.69 108 PHE A N 1
ATOM 814 C CA . PHE A 1 108 ? 11.469 0.209 -25.698 1.00 88.69 108 PHE A CA 1
ATOM 815 C C . PHE A 1 108 ? 10.372 -0.810 -25.980 1.00 88.69 108 PHE A C 1
ATOM 817 O O . PHE A 1 108 ? 10.418 -1.940 -25.498 1.00 88.69 108 PHE A O 1
ATOM 824 N N . VAL A 1 109 ? 9.395 -0.406 -26.788 1.00 92.12 109 VAL A N 1
ATOM 825 C CA . VAL A 1 109 ? 8.379 -1.303 -27.339 1.00 92.12 109 VAL A CA 1
ATOM 826 C C . VAL A 1 109 ? 8.732 -1.543 -28.802 1.00 92.12 109 VAL A C 1
ATOM 828 O O . VAL A 1 109 ? 8.627 -0.643 -29.635 1.00 92.12 109 VAL A O 1
ATOM 831 N N . GLU A 1 110 ? 9.201 -2.747 -29.097 1.00 90.38 110 GLU A N 1
ATOM 832 C CA . GLU A 1 110 ? 9.468 -3.240 -30.445 1.00 90.38 110 GLU A CA 1
ATOM 833 C C . GLU A 1 110 ? 8.278 -4.079 -30.946 1.00 90.38 110 GLU A C 1
ATOM 835 O O . GLU A 1 110 ? 7.424 -4.468 -30.147 1.00 90.38 110 GLU A O 1
ATOM 840 N N . PRO A 1 111 ? 8.188 -4.387 -32.257 1.00 89.69 111 PRO A N 1
ATOM 841 C CA . PRO A 1 111 ? 7.038 -5.097 -32.824 1.00 89.69 111 PRO A CA 1
ATOM 842 C C . PRO A 1 111 ? 6.685 -6.424 -32.141 1.00 89.69 111 PRO A C 1
ATOM 844 O O . PRO A 1 111 ? 5.507 -6.765 -32.084 1.00 89.69 111 PRO A O 1
ATOM 847 N N . ASP A 1 112 ? 7.684 -7.134 -31.607 1.00 93.69 112 ASP A N 1
ATOM 848 C CA . ASP A 1 112 ? 7.501 -8.456 -31.001 1.00 93.69 112 ASP A CA 1
ATOM 849 C C . ASP A 1 112 ? 7.887 -8.505 -29.511 1.00 93.69 112 ASP A C 1
ATOM 851 O O . ASP A 1 112 ? 7.559 -9.475 -28.829 1.00 93.69 112 ASP A O 1
ATOM 855 N N . HIS A 1 113 ? 8.579 -7.486 -28.983 1.00 95.06 113 HIS A N 1
ATOM 856 C CA . HIS A 1 113 ? 9.172 -7.510 -27.639 1.00 95.06 113 HIS A CA 1
ATOM 857 C C . HIS A 1 113 ? 9.085 -6.158 -26.924 1.00 95.06 113 HIS A C 1
ATOM 859 O O . HIS A 1 113 ? 9.134 -5.096 -27.540 1.00 95.06 113 HIS A O 1
ATOM 865 N N . VAL A 1 114 ? 9.019 -6.211 -25.596 1.00 95.75 114 VAL A N 1
ATOM 866 C CA . VAL A 1 114 ? 9.214 -5.071 -24.698 1.00 95.75 114 VAL A CA 1
ATOM 867 C C . VAL A 1 114 ? 10.562 -5.234 -24.012 1.00 95.75 114 VAL A C 1
ATOM 869 O O . VAL A 1 114 ? 10.819 -6.261 -23.384 1.00 95.75 114 VAL A O 1
ATOM 872 N N . HIS A 1 115 ? 11.399 -4.206 -24.098 1.00 94.25 115 HIS A N 1
ATOM 873 C CA . HIS A 1 115 ? 12.707 -4.156 -23.455 1.00 94.25 115 HIS A CA 1
ATOM 874 C C . HIS A 1 115 ? 12.700 -3.121 -22.338 1.00 94.25 115 HIS A C 1
ATOM 876 O O . HIS A 1 115 ? 12.234 -1.998 -22.527 1.00 94.25 115 HIS A O 1
ATOM 882 N N . VAL A 1 116 ? 13.228 -3.502 -21.179 1.00 92.94 116 VAL A N 1
ATOM 883 C CA . VAL A 1 116 ? 13.415 -2.646 -20.008 1.00 92.94 116 VAL A CA 1
ATOM 884 C C . VAL A 1 116 ? 14.856 -2.790 -19.549 1.00 92.94 116 VAL A C 1
ATOM 886 O O . VAL A 1 116 ? 15.256 -3.835 -19.035 1.00 92.94 116 VAL A O 1
ATOM 889 N N . ASN A 1 117 ? 15.619 -1.714 -19.688 1.00 89.00 117 ASN A N 1
ATOM 890 C CA . ASN A 1 117 ? 16.964 -1.601 -19.161 1.00 89.00 117 ASN A CA 1
ATOM 891 C C . ASN A 1 117 ? 16.948 -0.657 -17.949 1.00 89.00 117 ASN A C 1
ATOM 893 O O . ASN A 1 117 ? 16.640 0.534 -18.051 1.00 89.00 117 ASN A O 1
ATOM 897 N N . LEU A 1 118 ? 17.223 -1.225 -16.770 1.00 87.94 118 LEU A N 1
ATOM 898 C CA . LEU A 1 118 ? 17.312 -0.458 -15.533 1.00 87.94 118 LEU A CA 1
ATOM 899 C C . LEU A 1 118 ? 18.704 0.186 -15.443 1.00 87.94 118 LEU A C 1
ATOM 901 O O . LEU A 1 118 ? 19.705 -0.529 -15.511 1.00 87.94 118 LEU A O 1
ATOM 905 N N . PRO A 1 119 ? 18.794 1.506 -15.235 1.00 83.69 119 PRO A N 1
ATOM 906 C CA . PRO A 1 119 ? 20.073 2.201 -15.169 1.00 83.69 119 PRO A CA 1
ATOM 907 C C . PRO A 1 119 ? 20.921 1.750 -13.972 1.00 83.69 119 PRO A C 1
ATOM 909 O O . PRO A 1 119 ? 20.412 1.313 -12.935 1.00 83.69 119 PRO A O 1
ATOM 912 N N . GLU A 1 120 ? 22.242 1.910 -14.094 1.00 78.69 120 GLU A N 1
ATOM 913 C CA . GLU A 1 120 ? 23.233 1.359 -13.156 1.00 78.69 120 GLU A CA 1
ATOM 914 C C . GLU A 1 120 ? 23.007 1.820 -11.706 1.00 78.69 120 GLU A C 1
ATOM 916 O O . GLU A 1 120 ? 23.323 1.100 -10.759 1.00 78.69 120 GLU A O 1
ATOM 921 N N . TYR A 1 121 ? 22.409 2.994 -11.488 1.00 76.00 121 TYR A N 1
ATOM 922 C CA . TYR A 1 121 ? 22.128 3.478 -10.137 1.00 76.00 121 TYR A CA 1
ATOM 923 C C . TYR A 1 121 ? 21.152 2.585 -9.350 1.00 76.00 121 TYR A C 1
ATOM 925 O O . TYR A 1 121 ? 21.196 2.625 -8.123 1.00 76.00 121 TYR A O 1
ATOM 933 N N . PHE A 1 122 ? 20.339 1.739 -10.000 1.00 79.25 122 PHE A N 1
ATOM 934 C CA . PHE A 1 122 ? 19.531 0.715 -9.315 1.00 79.25 122 PHE A CA 1
ATOM 935 C C . PHE A 1 122 ? 20.369 -0.437 -8.744 1.00 79.25 122 PHE A C 1
ATOM 937 O O . PHE A 1 122 ? 19.913 -1.140 -7.845 1.00 79.25 122 PHE A O 1
ATOM 944 N N . THR A 1 123 ? 21.594 -0.630 -9.238 1.00 74.31 123 THR A N 1
ATOM 945 C CA . THR A 1 123 ? 22.529 -1.647 -8.726 1.00 74.31 123 THR A CA 1
ATOM 946 C C . THR A 1 123 ? 23.355 -1.141 -7.544 1.00 74.31 123 THR A C 1
ATOM 948 O O . THR A 1 123 ? 23.941 -1.928 -6.799 1.00 74.31 123 THR A O 1
ATOM 951 N N . ARG A 1 124 ? 23.399 0.182 -7.342 1.00 76.75 124 ARG A N 1
ATOM 952 C CA . ARG A 1 124 ? 24.137 0.805 -6.243 1.00 76.75 124 ARG A CA 1
ATOM 953 C C . ARG A 1 124 ? 23.305 0.737 -4.957 1.00 76.75 124 ARG A C 1
ATOM 955 O O . ARG A 1 124 ? 22.096 0.957 -5.006 1.00 76.75 124 ARG A O 1
ATOM 962 N N . PRO A 1 125 ? 23.926 0.498 -3.787 1.00 74.31 125 PRO A N 1
ATOM 963 C CA . PRO A 1 125 ? 23.212 0.544 -2.517 1.00 74.31 125 PRO A CA 1
ATOM 964 C C . PRO A 1 125 ? 22.506 1.892 -2.313 1.00 74.31 125 PRO A C 1
ATOM 966 O O . PRO A 1 125 ? 23.140 2.951 -2.359 1.00 74.31 125 PRO A O 1
ATOM 969 N N . LEU A 1 126 ? 21.195 1.847 -2.072 1.00 76.81 126 LEU A N 1
ATOM 970 C CA . LEU A 1 126 ? 20.382 3.027 -1.783 1.00 76.81 126 LEU A CA 1
ATOM 971 C C . LEU A 1 126 ? 20.842 3.684 -0.476 1.00 76.81 126 LEU A C 1
ATOM 973 O O . LEU A 1 126 ? 20.967 3.024 0.556 1.00 76.81 126 LEU A O 1
ATOM 977 N N . ARG A 1 127 ? 21.052 5.004 -0.506 1.00 77.81 127 ARG A N 1
ATOM 978 C CA . ARG A 1 127 ? 21.237 5.816 0.703 1.00 77.81 127 ARG A CA 1
ATOM 979 C C . ARG A 1 127 ? 19.936 6.532 1.018 1.00 77.81 127 ARG A C 1
ATOM 981 O O . ARG A 1 127 ? 19.628 7.545 0.399 1.00 77.81 127 ARG A O 1
ATOM 988 N N . LEU A 1 128 ? 19.189 5.992 1.972 1.00 81.56 128 LEU A N 1
ATOM 989 C CA . LEU A 1 128 ? 17.959 6.601 2.461 1.00 81.56 128 LEU A CA 1
ATOM 990 C C . LEU A 1 128 ? 18.266 7.488 3.666 1.00 81.56 128 LEU A C 1
ATOM 992 O O . LEU A 1 128 ? 19.027 7.105 4.558 1.00 81.56 128 LEU A O 1
ATOM 996 N N . THR A 1 129 ? 17.672 8.678 3.699 1.00 81.38 129 THR A N 1
ATOM 997 C CA . THR A 1 129 ? 17.618 9.464 4.936 1.00 81.38 129 THR A CA 1
ATOM 998 C C . THR A 1 129 ? 16.642 8.810 5.916 1.00 81.38 129 THR A C 1
ATOM 1000 O O . THR A 1 129 ? 15.739 8.094 5.477 1.00 81.38 129 THR A O 1
ATOM 1003 N N . PRO A 1 130 ? 16.737 9.083 7.231 1.00 75.88 130 PRO A N 1
ATOM 1004 C CA . PRO A 1 130 ? 15.770 8.566 8.195 1.00 75.88 130 PRO A CA 1
ATOM 1005 C C . PRO A 1 130 ? 14.322 8.839 7.769 1.00 75.88 130 PRO A C 1
ATOM 1007 O O . PRO A 1 130 ? 13.524 7.914 7.691 1.00 75.88 130 PRO A O 1
ATOM 1010 N N . THR A 1 131 ? 13.992 10.074 7.377 1.00 74.44 131 THR A N 1
ATOM 1011 C CA . THR A 1 131 ? 12.643 10.448 6.920 1.00 74.44 131 THR A CA 1
ATOM 1012 C C . THR A 1 131 ? 12.178 9.644 5.703 1.00 74.44 131 THR A C 1
ATOM 1014 O O . THR A 1 131 ? 11.019 9.240 5.649 1.00 74.44 131 THR A O 1
ATOM 1017 N N . GLN A 1 132 ? 13.065 9.378 4.738 1.00 80.88 132 GLN A N 1
ATOM 1018 C CA . GLN A 1 132 ? 12.739 8.550 3.573 1.00 80.88 132 GLN A CA 1
ATOM 1019 C C . GLN A 1 132 ? 12.507 7.091 3.965 1.00 80.88 132 GLN A C 1
ATOM 1021 O O . GLN A 1 132 ? 11.566 6.476 3.472 1.00 80.88 132 GLN A O 1
ATOM 1026 N N . THR A 1 133 ? 13.320 6.557 4.878 1.00 84.12 133 THR A N 1
ATOM 1027 C CA . THR A 1 133 ? 13.132 5.218 5.441 1.00 84.12 133 THR A CA 1
ATOM 1028 C C . THR A 1 133 ? 11.768 5.096 6.115 1.00 84.12 133 THR A C 1
ATOM 1030 O O . THR A 1 133 ? 11.002 4.198 5.770 1.00 84.12 133 THR A O 1
ATOM 1033 N N . PHE A 1 134 ? 11.426 6.024 7.018 1.00 80.06 134 PHE A N 1
ATOM 1034 C CA . PHE A 1 134 ? 10.126 6.035 7.695 1.00 80.06 134 PHE A CA 1
ATOM 1035 C C . PHE A 1 134 ? 8.974 6.117 6.691 1.00 80.06 134 PHE A C 1
ATOM 1037 O O . PHE A 1 134 ? 8.060 5.299 6.749 1.00 80.06 134 PHE A O 1
ATOM 1044 N N . GLY A 1 135 ? 9.034 7.057 5.742 1.00 83.81 135 GLY A N 1
ATOM 1045 C CA . GLY A 1 135 ? 7.988 7.229 4.733 1.00 83.81 135 GLY A CA 1
ATOM 1046 C C . GLY A 1 135 ? 7.794 5.991 3.855 1.00 83.81 135 GLY A C 1
ATOM 1047 O O . GLY A 1 135 ? 6.660 5.598 3.590 1.00 83.81 135 GLY A O 1
ATOM 1048 N N . LEU A 1 136 ? 8.887 5.340 3.447 1.00 88.75 136 LEU A N 1
ATOM 1049 C CA . LEU A 1 136 ? 8.837 4.143 2.611 1.00 88.75 136 LEU A CA 1
ATOM 1050 C C . LEU A 1 136 ? 8.259 2.938 3.363 1.00 88.75 136 LEU A C 1
ATOM 1052 O O . LEU A 1 136 ? 7.399 2.242 2.826 1.00 88.75 136 LEU A O 1
ATOM 1056 N N . ILE A 1 137 ? 8.699 2.704 4.604 1.00 86.62 137 ILE A N 1
ATOM 1057 C CA . ILE A 1 137 ? 8.174 1.614 5.440 1.00 86.62 137 ILE A CA 1
ATOM 1058 C C . ILE A 1 137 ? 6.691 1.865 5.759 1.00 86.62 137 ILE A C 1
ATOM 1060 O O . ILE A 1 137 ? 5.890 0.938 5.650 1.00 86.62 137 ILE A O 1
ATOM 1064 N N . ALA A 1 138 ? 6.309 3.108 6.075 1.00 83.81 138 ALA A N 1
ATOM 1065 C CA . ALA A 1 138 ? 4.923 3.505 6.338 1.00 83.81 138 ALA A CA 1
ATOM 1066 C C . ALA A 1 138 ? 4.004 3.249 5.147 1.00 83.81 138 ALA A C 1
ATOM 1068 O O . ALA A 1 138 ? 3.019 2.520 5.274 1.00 83.81 138 ALA A O 1
ATOM 1069 N N . ALA A 1 139 ? 4.360 3.778 3.977 1.00 86.56 139 ALA A N 1
ATOM 1070 C CA . ALA A 1 139 ? 3.590 3.559 2.760 1.00 86.56 139 ALA A CA 1
ATOM 1071 C C . ALA A 1 139 ? 3.512 2.066 2.400 1.00 86.56 139 ALA A C 1
ATOM 1073 O O . ALA A 1 139 ? 2.446 1.564 2.049 1.00 86.56 139 ALA A O 1
ATOM 1074 N N . GLY A 1 140 ? 4.625 1.340 2.533 1.00 89.19 140 GLY A N 1
ATOM 1075 C CA . GLY A 1 140 ? 4.682 -0.087 2.242 1.00 89.19 140 GLY A CA 1
ATOM 1076 C C . GLY A 1 140 ? 3.767 -0.925 3.137 1.00 89.19 140 GLY A C 1
ATOM 1077 O O . GLY A 1 140 ? 3.023 -1.764 2.633 1.00 89.19 140 GLY A O 1
ATOM 1078 N N . ARG A 1 141 ? 3.777 -0.691 4.455 1.00 84.19 141 ARG A N 1
ATOM 1079 C CA . ARG A 1 141 ? 2.899 -1.416 5.389 1.00 84.19 141 ARG A CA 1
ATOM 1080 C C . ARG A 1 141 ? 1.427 -1.044 5.218 1.00 84.19 141 ARG A C 1
ATOM 1082 O O . ARG A 1 141 ? 0.575 -1.923 5.312 1.00 84.19 141 ARG A O 1
ATOM 1089 N N . ALA A 1 142 ? 1.130 0.215 4.894 1.00 82.56 142 ALA A N 1
ATOM 1090 C CA . ALA A 1 142 ? -0.227 0.629 4.545 1.00 82.56 142 ALA A CA 1
ATOM 1091 C C . ALA A 1 142 ? -0.759 -0.114 3.319 1.00 82.56 142 ALA A C 1
ATOM 1093 O O . ALA A 1 142 ? -1.891 -0.589 3.339 1.00 82.56 142 ALA A O 1
ATOM 1094 N N . LEU A 1 143 ? 0.074 -0.295 2.292 1.00 84.31 143 LEU A N 1
ATOM 1095 C CA . LEU A 1 143 ? -0.290 -1.101 1.129 1.00 84.31 143 LEU A CA 1
ATOM 1096 C C . LEU A 1 143 ? -0.513 -2.575 1.496 1.00 84.31 143 LEU A C 1
ATOM 1098 O O . LEU A 1 143 ? -1.500 -3.145 1.049 1.00 84.31 143 LEU A O 1
ATOM 1102 N N . LEU A 1 144 ? 0.338 -3.175 2.338 1.00 83.00 144 LEU A N 1
ATOM 1103 C CA . LEU A 1 144 ? 0.162 -4.561 2.813 1.00 83.00 144 LEU A CA 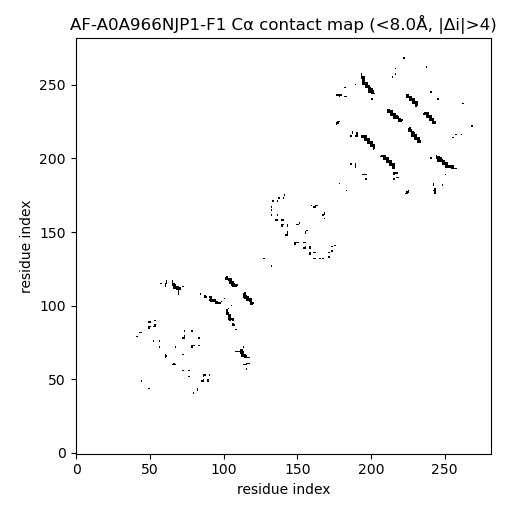1
ATOM 1104 C C . LEU A 1 144 ? -1.080 -4.776 3.689 1.00 83.00 144 LEU A C 1
ATOM 1106 O O . LEU A 1 144 ? -1.500 -5.908 3.885 1.00 83.00 144 LEU A O 1
ATOM 1110 N N . SER A 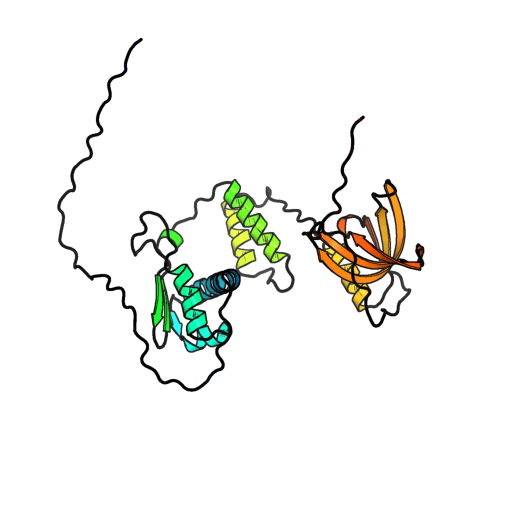1 145 ? -1.664 -3.708 4.228 1.00 79.00 145 SER A N 1
ATOM 1111 C CA . SER A 1 145 ? -2.900 -3.797 5.014 1.00 79.00 145 SER A CA 1
ATOM 1112 C C . SER A 1 145 ? -4.153 -3.842 4.128 1.00 79.00 145 SER A C 1
ATOM 1114 O O . SER A 1 145 ? -5.261 -4.021 4.629 1.00 79.00 145 SER A O 1
ATOM 1116 N N . LEU A 1 146 ? -4.008 -3.657 2.809 1.00 77.19 146 LEU A N 1
ATOM 1117 C CA . LEU A 1 146 ? -5.123 -3.711 1.869 1.00 77.19 146 LEU A CA 1
ATOM 1118 C C . LEU A 1 146 ? -5.486 -5.168 1.520 1.00 77.19 146 LEU A C 1
ATOM 1120 O O . LEU A 1 146 ? -4.587 -5.982 1.271 1.00 77.19 146 LEU A O 1
ATOM 1124 N N . PRO A 1 147 ? -6.789 -5.502 1.415 1.00 65.44 147 PRO A N 1
ATOM 1125 C CA . PRO A 1 147 ? -7.237 -6.824 0.986 1.00 65.44 147 PRO A CA 1
ATOM 1126 C C . PRO A 1 147 ? -6.660 -7.229 -0.377 1.00 65.44 147 PRO A C 1
ATOM 1128 O O . PRO A 1 147 ? -6.637 -6.430 -1.314 1.00 65.44 147 PRO A O 1
ATOM 1131 N N . GLY A 1 148 ? -6.237 -8.489 -0.503 1.00 71.31 148 GLY A N 1
ATOM 1132 C CA . GLY A 1 148 ? -5.688 -9.041 -1.749 1.00 71.31 148 GLY A CA 1
ATOM 1133 C C . GLY A 1 148 ? -4.189 -8.804 -1.956 1.00 71.31 148 GLY A C 1
ATOM 1134 O O . GLY A 1 148 ? -3.665 -9.158 -3.012 1.00 71.31 148 GLY A O 1
ATOM 1135 N N . THR A 1 149 ? -3.488 -8.234 -0.972 1.00 76.25 149 THR A N 1
ATOM 1136 C CA . THR A 1 149 ? -2.022 -8.207 -0.970 1.00 76.25 149 THR A CA 1
ATOM 1137 C C . THR A 1 149 ? -1.436 -9.510 -0.430 1.00 76.25 149 THR A C 1
ATOM 1139 O O . THR A 1 149 ? -2.025 -10.174 0.418 1.00 76.25 149 THR A O 1
ATOM 1142 N N . ASP A 1 150 ? -0.280 -9.899 -0.970 1.00 79.81 150 ASP A N 1
ATOM 1143 C CA . ASP A 1 150 ? 0.463 -11.077 -0.524 1.00 79.81 150 ASP A CA 1
ATOM 1144 C C . ASP A 1 150 ? 1.325 -10.700 0.697 1.00 79.81 150 ASP A C 1
ATOM 1146 O O . ASP A 1 150 ? 2.283 -9.926 0.531 1.00 79.81 150 ASP A O 1
ATOM 1150 N N . PRO A 1 151 ? 1.012 -11.211 1.905 1.00 76.00 151 PRO A N 1
ATOM 1151 C CA . PRO A 1 151 ? 1.723 -10.856 3.131 1.00 76.00 151 PRO A CA 1
ATOM 1152 C C . PRO A 1 151 ? 3.190 -11.307 3.120 1.00 76.00 151 PRO A C 1
ATOM 1154 O O . PRO A 1 151 ? 4.007 -10.705 3.813 1.00 76.00 151 PRO A O 1
ATOM 1157 N N . ASP A 1 152 ? 3.547 -12.284 2.280 1.00 84.56 152 ASP A N 1
ATOM 1158 C CA . ASP A 1 152 ? 4.914 -12.796 2.112 1.00 84.56 152 ASP A CA 1
ATOM 1159 C C . ASP A 1 152 ? 5.538 -12.376 0.764 1.00 84.56 152 ASP A C 1
ATOM 1161 O O . ASP A 1 152 ? 6.641 -12.791 0.376 1.00 84.56 152 ASP A O 1
ATOM 1165 N N . GLY A 1 153 ? 4.838 -11.499 0.041 1.00 85.56 153 GLY A N 1
ATOM 1166 C CA . GLY A 1 153 ? 5.154 -11.107 -1.321 1.00 85.56 153 GLY A CA 1
ATOM 1167 C C . GLY A 1 153 ? 6.419 -10.261 -1.468 1.00 85.56 153 GLY A C 1
ATOM 1168 O O . GLY A 1 153 ? 7.182 -9.980 -0.538 1.00 85.56 153 GLY A O 1
ATOM 1169 N N . ALA A 1 154 ? 6.677 -9.816 -2.700 1.00 86.25 154 ALA A N 1
ATOM 1170 C CA . ALA A 1 154 ? 7.842 -8.982 -3.009 1.00 86.25 154 ALA A CA 1
ATOM 1171 C C . ALA A 1 154 ? 7.882 -7.681 -2.186 1.00 86.25 154 ALA A C 1
ATOM 1173 O O . ALA A 1 154 ? 8.959 -7.278 -1.745 1.00 86.25 154 ALA A O 1
ATOM 1174 N N . LEU A 1 155 ? 6.721 -7.065 -1.938 1.00 87.62 155 LEU A N 1
ATOM 1175 C CA . LEU A 1 155 ? 6.608 -5.838 -1.152 1.00 87.62 155 LEU A CA 1
ATOM 1176 C C . LEU A 1 155 ? 6.980 -6.064 0.321 1.00 87.62 155 LEU A C 1
ATOM 1178 O O . LEU A 1 155 ? 7.814 -5.332 0.850 1.00 87.62 155 LEU A O 1
ATOM 1182 N N . ALA A 1 156 ? 6.442 -7.109 0.956 1.00 87.62 156 ALA A N 1
ATOM 1183 C CA . ALA A 1 156 ? 6.763 -7.458 2.340 1.00 87.62 156 ALA A CA 1
ATOM 1184 C C . ALA A 1 156 ? 8.255 -7.741 2.531 1.00 87.62 156 ALA A C 1
ATOM 1186 O O . ALA A 1 156 ? 8.903 -7.159 3.405 1.00 87.62 156 ALA A O 1
ATOM 1187 N N . ARG A 1 157 ? 8.848 -8.535 1.632 1.00 91.06 157 ARG A N 1
ATOM 1188 C CA . ARG A 1 157 ? 10.293 -8.803 1.647 1.00 91.06 157 ARG A CA 1
ATOM 1189 C C . ARG A 1 157 ? 11.127 -7.544 1.407 1.00 91.06 157 ARG A C 1
ATOM 1191 O O . ARG A 1 157 ? 12.201 -7.416 1.990 1.00 91.06 157 ARG A O 1
ATOM 1198 N N . ALA A 1 158 ? 10.677 -6.626 0.552 1.00 90.25 158 ALA A N 1
ATOM 1199 C CA . ALA A 1 158 ? 11.370 -5.360 0.323 1.00 90.25 158 ALA A CA 1
ATOM 1200 C C . ALA A 1 158 ? 11.349 -4.470 1.576 1.00 90.25 158 ALA A C 1
ATOM 1202 O O . ALA A 1 158 ? 12.397 -3.963 1.970 1.00 90.25 158 ALA A O 1
ATOM 1203 N N . ILE A 1 159 ? 10.196 -4.347 2.241 1.00 89.81 159 ILE A N 1
ATOM 1204 C CA . ILE A 1 159 ? 10.057 -3.594 3.496 1.00 89.81 159 ILE A CA 1
ATOM 1205 C C . ILE A 1 159 ? 10.955 -4.189 4.582 1.00 89.81 159 ILE A C 1
ATOM 1207 O O . ILE A 1 159 ? 11.698 -3.445 5.216 1.00 89.81 159 ILE A O 1
ATOM 1211 N N . ALA A 1 160 ? 10.951 -5.516 4.746 1.00 88.06 160 ALA A N 1
ATOM 1212 C CA . ALA A 1 160 ? 11.801 -6.202 5.720 1.00 88.06 160 ALA A CA 1
ATOM 1213 C C . ALA A 1 160 ? 13.297 -5.945 5.469 1.00 88.06 160 ALA A C 1
ATOM 1215 O O . ALA A 1 160 ? 14.047 -5.656 6.397 1.00 88.06 160 ALA A O 1
ATOM 1216 N N . LYS A 1 161 ? 13.739 -5.973 4.204 1.00 89.06 161 LYS A N 1
ATOM 1217 C CA . LYS A 1 161 ? 15.131 -5.655 3.840 1.00 89.06 161 LYS A CA 1
ATOM 1218 C C . LYS A 1 161 ? 15.505 -4.214 4.174 1.00 89.06 161 LYS A C 1
ATOM 1220 O O . LYS A 1 161 ? 16.603 -3.976 4.669 1.00 89.06 161 LYS A O 1
ATOM 1225 N N . VAL A 1 162 ? 14.617 -3.259 3.891 1.00 89.00 162 VAL A N 1
ATOM 1226 C CA . VAL A 1 162 ? 14.856 -1.843 4.205 1.00 89.00 162 VAL A CA 1
ATOM 1227 C C . VAL A 1 162 ? 14.914 -1.637 5.718 1.00 89.00 162 VAL A C 1
ATOM 1229 O O . VAL A 1 162 ? 15.833 -0.975 6.199 1.00 89.00 162 VAL A O 1
ATOM 1232 N N . ALA A 1 163 ? 13.982 -2.222 6.470 1.00 84.25 163 ALA A N 1
ATOM 1233 C CA . ALA A 1 163 ? 13.934 -2.105 7.924 1.00 84.25 163 ALA A CA 1
ATOM 1234 C C . ALA A 1 163 ? 15.206 -2.667 8.585 1.00 84.25 163 ALA A C 1
ATOM 1236 O O . ALA A 1 163 ? 15.870 -1.947 9.336 1.00 84.25 163 ALA A O 1
ATOM 1237 N N . ALA A 1 164 ? 15.638 -3.862 8.172 1.00 84.62 164 ALA A N 1
ATOM 1238 C CA . ALA A 1 164 ? 16.867 -4.486 8.653 1.00 84.62 164 ALA A CA 1
ATOM 1239 C C . ALA A 1 164 ? 18.124 -3.677 8.286 1.00 84.62 164 ALA A C 1
ATOM 1241 O O . ALA A 1 164 ? 18.989 -3.441 9.128 1.00 84.62 164 ALA A O 1
ATOM 1242 N N . ALA A 1 165 ? 18.226 -3.196 7.041 1.00 84.50 165 ALA A N 1
ATOM 1243 C CA . ALA A 1 165 ? 19.388 -2.428 6.580 1.00 84.50 165 ALA A CA 1
ATOM 1244 C C . ALA A 1 165 ? 19.513 -1.049 7.249 1.00 84.50 165 ALA A C 1
ATOM 1246 O O . ALA A 1 165 ? 20.596 -0.464 7.267 1.00 84.50 165 ALA A O 1
ATOM 1247 N N . THR A 1 166 ? 18.408 -0.515 7.771 1.00 80.69 166 THR A N 1
ATOM 1248 C CA . THR A 1 166 ? 18.355 0.822 8.382 1.00 80.69 166 THR A CA 1
ATOM 1249 C C . THR A 1 166 ? 18.275 0.785 9.908 1.00 80.69 166 THR A C 1
ATOM 1251 O O . THR A 1 166 ? 18.310 1.842 10.534 1.00 80.69 166 THR A O 1
ATOM 1254 N N . GLY A 1 167 ? 18.189 -0.405 10.516 1.00 70.25 167 GLY A N 1
ATOM 1255 C CA . GLY A 1 167 ? 17.965 -0.568 11.956 1.00 70.25 167 GLY A CA 1
ATOM 1256 C C . GLY A 1 167 ? 16.575 -0.102 12.406 1.00 70.25 167 GLY A C 1
ATOM 1257 O O . GLY A 1 167 ? 16.368 0.188 13.582 1.00 70.25 167 GLY A O 1
ATOM 1258 N N . ALA A 1 168 ? 15.626 -0.003 11.472 1.00 67.25 168 ALA A N 1
ATOM 1259 C CA . ALA A 1 168 ? 14.269 0.473 11.716 1.00 67.25 168 ALA A CA 1
ATOM 1260 C C . ALA A 1 168 ? 13.312 -0.640 12.186 1.00 67.25 168 ALA A C 1
ATOM 1262 O O . ALA A 1 168 ? 12.139 -0.359 12.430 1.00 67.25 168 ALA A O 1
ATOM 1263 N N . ASP A 1 169 ? 13.805 -1.874 12.361 1.00 60.62 169 ASP A N 1
ATOM 1264 C CA . ASP A 1 169 ? 13.019 -3.036 12.808 1.00 60.62 169 ASP A CA 1
ATOM 1265 C C . ASP A 1 169 ? 12.268 -2.790 14.128 1.00 60.62 169 ASP A C 1
ATOM 1267 O O . ASP A 1 169 ? 11.199 -3.355 14.336 1.00 60.62 169 ASP A O 1
ATOM 1271 N N . SER A 1 170 ? 12.795 -1.921 15.001 1.00 51.97 170 SER A N 1
ATOM 1272 C CA . SER A 1 170 ? 12.212 -1.612 16.319 1.00 51.97 170 SER A CA 1
ATOM 1273 C C . SER A 1 170 ? 11.705 -0.173 16.473 1.00 51.97 170 SER A C 1
ATOM 1275 O O . SER A 1 170 ? 11.081 0.142 17.478 1.00 51.97 170 SER A O 1
ATOM 1277 N N . ALA A 1 171 ? 11.997 0.720 15.521 1.00 46.03 171 ALA A N 1
ATOM 1278 C CA . ALA A 1 171 ? 11.706 2.158 15.638 1.00 46.03 171 ALA A CA 1
ATOM 1279 C C . ALA A 1 171 ? 10.418 2.584 14.918 1.00 46.03 171 ALA A C 1
ATOM 1281 O O . ALA A 1 171 ? 9.996 3.734 15.018 1.00 46.03 171 ALA A O 1
ATOM 1282 N N . VAL A 1 172 ? 9.821 1.670 14.155 1.00 48.25 172 VAL A N 1
ATOM 1283 C CA . VAL A 1 172 ? 8.670 1.951 13.310 1.00 48.25 172 VAL A CA 1
ATOM 1284 C C . VAL A 1 172 ? 7.539 1.025 13.730 1.00 48.25 172 VAL A C 1
ATOM 1286 O O . VAL A 1 172 ? 7.362 -0.046 13.158 1.00 48.25 172 VAL A O 1
ATOM 1289 N N . GLU A 1 173 ? 6.772 1.426 14.732 1.00 43.72 173 GLU A N 1
ATOM 1290 C CA . GLU A 1 173 ? 5.414 0.926 14.928 1.00 43.72 173 GLU A CA 1
ATOM 1291 C C . GLU A 1 173 ? 4.513 1.867 14.126 1.00 43.72 173 GLU A C 1
ATOM 1293 O O . GLU A 1 173 ? 4.297 3.017 14.500 1.00 43.72 173 GLU A O 1
ATOM 1298 N N . ILE A 1 174 ? 4.111 1.437 12.928 1.00 45.09 174 ILE A N 1
ATOM 1299 C CA . ILE A 1 174 ? 3.088 2.167 12.179 1.00 45.09 174 ILE A CA 1
ATOM 1300 C C . ILE A 1 174 ? 1.771 1.593 12.663 1.00 45.09 174 ILE A C 1
ATOM 1302 O O . ILE A 1 174 ? 1.292 0.596 12.124 1.00 45.09 174 ILE A O 1
ATOM 1306 N N . ASP A 1 175 ? 1.230 2.229 13.690 1.00 42.59 175 ASP A N 1
ATOM 1307 C CA . ASP A 1 175 ? -0.177 2.119 14.026 1.00 42.59 175 ASP A CA 1
ATOM 1308 C C . ASP A 1 175 ? -0.932 2.945 12.978 1.00 42.59 175 ASP 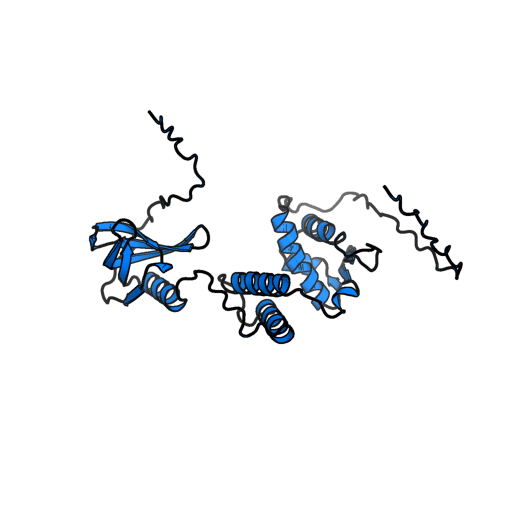A C 1
ATOM 1310 O O . ASP A 1 175 ? -1.140 4.154 13.100 1.00 42.59 175 ASP A O 1
ATOM 1314 N N . LEU A 1 176 ? -1.227 2.315 11.837 1.00 43.53 176 LEU A N 1
ATOM 1315 C CA . LEU A 1 176 ? -2.395 2.756 11.091 1.00 43.53 176 LEU A CA 1
ATOM 1316 C C . LEU A 1 176 ? -3.538 2.529 12.070 1.00 43.53 176 LEU A C 1
ATOM 1318 O O . LEU A 1 176 ? -3.611 1.446 12.637 1.00 43.53 176 LEU A O 1
ATOM 1322 N N . ASP A 1 177 ? -4.436 3.493 12.233 1.00 42.66 177 ASP A N 1
ATOM 1323 C CA . ASP A 1 177 ? -5.700 3.353 12.977 1.00 42.66 177 ASP A CA 1
ATOM 1324 C C . ASP A 1 177 ? -6.632 2.287 12.312 1.00 42.66 177 ASP A C 1
ATOM 1326 O O . ASP A 1 177 ? -7.853 2.434 12.208 1.00 42.66 177 ASP A O 1
ATOM 1330 N N . THR A 1 178 ? -6.073 1.202 11.764 1.00 47.34 178 THR A N 1
ATOM 1331 C CA . THR A 1 178 ? -6.699 -0.105 11.694 1.00 47.34 178 THR A CA 1
ATOM 1332 C C . THR A 1 178 ? -7.269 -0.395 13.068 1.00 47.34 178 THR A C 1
ATOM 1334 O O . THR A 1 178 ? -6.551 -0.469 14.060 1.00 47.34 178 THR A O 1
ATOM 1337 N N . ALA A 1 179 ? -8.585 -0.590 13.117 1.00 51.28 179 ALA A N 1
ATOM 1338 C CA . ALA A 1 179 ? -9.177 -1.354 14.200 1.00 51.28 179 ALA A CA 1
ATOM 1339 C C . ALA A 1 179 ? -8.273 -2.562 14.487 1.00 51.28 179 ALA A C 1
ATOM 1341 O O . ALA A 1 179 ? -7.781 -3.138 13.507 1.00 51.28 179 ALA A O 1
ATOM 1342 N N . PRO A 1 180 ? -8.045 -2.946 15.759 1.00 60.59 180 PRO A N 1
ATOM 1343 C CA . PRO A 1 180 ? -7.218 -4.107 16.066 1.00 60.59 180 PRO A CA 1
ATOM 1344 C C . PRO A 1 180 ? -7.635 -5.238 15.129 1.00 60.59 180 PRO A C 1
ATOM 1346 O O . PRO A 1 180 ? -8.835 -5.490 15.022 1.00 60.59 180 PRO A O 1
ATOM 1349 N N . VAL A 1 181 ? -6.700 -5.832 14.380 1.00 63.59 181 VAL A N 1
ATOM 1350 C CA . VAL A 1 181 ? -7.006 -6.797 13.297 1.00 63.59 181 VAL A CA 1
ATOM 1351 C C . VAL A 1 181 ? -8.020 -7.851 13.769 1.00 63.59 181 VAL A C 1
ATOM 1353 O O . VAL A 1 181 ? -8.980 -8.164 13.072 1.00 63.59 181 VAL A O 1
ATOM 1356 N N . GLU A 1 182 ? -7.904 -8.260 15.033 1.00 68.88 182 GLU A N 1
ATOM 1357 C CA . GLU A 1 182 ? -8.838 -9.146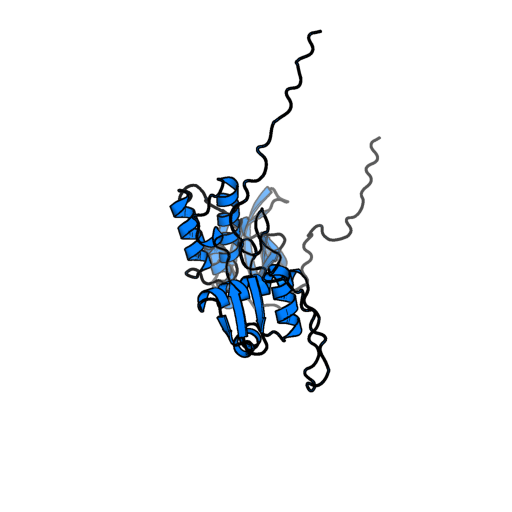 15.731 1.00 68.88 182 GLU A CA 1
ATOM 1358 C C . GLU A 1 182 ? -10.293 -8.638 15.794 1.00 68.88 182 GLU A C 1
ATOM 1360 O O . GLU A 1 182 ? -11.232 -9.416 15.645 1.00 68.88 182 GLU A O 1
ATOM 1365 N N . VAL A 1 183 ? -10.518 -7.342 16.021 1.00 79.25 183 VAL A N 1
ATOM 1366 C CA . VAL A 1 183 ? -11.855 -6.723 16.029 1.00 79.25 183 VAL A CA 1
ATOM 1367 C C . VAL A 1 183 ? -12.449 -6.734 14.625 1.00 79.25 183 VAL A C 1
ATOM 1369 O O . VAL A 1 183 ? -13.626 -7.056 14.469 1.00 79.25 183 VAL A O 1
ATOM 1372 N N . PHE A 1 184 ? -11.650 -6.404 13.608 1.00 80.62 184 PHE A N 1
ATOM 1373 C CA . PHE A 1 184 ? -12.105 -6.415 12.219 1.00 80.62 184 PHE A CA 1
ATOM 1374 C C . PHE A 1 184 ? -12.515 -7.825 11.777 1.00 80.62 184 PHE A C 1
ATOM 1376 O O . PHE A 1 184 ? -13.638 -8.014 11.303 1.00 80.62 184 PHE A O 1
ATOM 1383 N N . ASP A 1 185 ? -11.651 -8.817 12.002 1.00 81.94 185 ASP A N 1
ATOM 1384 C CA . ASP A 1 185 ? -11.896 -10.205 11.602 1.00 81.94 185 ASP A CA 1
ATOM 1385 C C . ASP A 1 185 ? -13.134 -10.786 12.293 1.00 81.94 185 ASP A C 1
ATOM 1387 O O . ASP A 1 185 ? -13.986 -11.395 11.642 1.00 81.94 185 ASP A O 1
ATOM 1391 N N . ARG A 1 186 ? -13.307 -10.521 13.594 1.00 88.19 186 ARG A N 1
ATOM 1392 C CA . ARG A 1 186 ? -14.489 -10.981 14.340 1.00 88.19 186 ARG A CA 1
ATOM 1393 C C . ARG A 1 186 ? -15.782 -10.319 13.869 1.00 88.19 186 ARG A C 1
ATOM 1395 O O . ARG A 1 186 ? -16.824 -10.972 13.826 1.00 88.19 186 ARG A O 1
ATOM 1402 N N . ILE A 1 187 ? -15.742 -9.042 13.481 1.00 90.12 187 ILE A N 1
ATOM 1403 C CA . ILE A 1 187 ? -16.910 -8.369 12.895 1.00 90.12 187 ILE A CA 1
ATOM 1404 C C . ILE A 1 187 ? -17.253 -8.984 11.533 1.00 90.12 187 ILE A C 1
ATOM 1406 O O . ILE A 1 187 ? -18.421 -9.279 11.280 1.00 90.12 187 ILE A O 1
ATOM 1410 N N . GLN A 1 188 ? -16.256 -9.217 10.677 1.00 88.06 188 GLN A N 1
ATOM 1411 C CA . GLN A 1 188 ? -16.455 -9.846 9.367 1.00 88.06 188 GLN A CA 1
ATOM 1412 C C . GLN A 1 188 ? -17.037 -11.258 9.498 1.00 88.06 188 GLN A C 1
ATOM 1414 O O . GLN A 1 188 ? -17.969 -11.610 8.772 1.00 88.06 188 GLN A O 1
ATOM 1419 N N . GLN A 1 189 ? -16.549 -12.041 10.462 1.00 90.12 189 GLN A N 1
ATOM 1420 C CA . GLN A 1 189 ? -17.096 -13.359 10.766 1.00 90.12 189 GLN A CA 1
ATOM 1421 C C . GLN A 1 189 ? -18.557 -13.274 11.229 1.00 90.12 189 GLN A C 1
ATOM 1423 O O . GLN A 1 189 ? -19.409 -13.996 10.712 1.00 90.12 189 GLN A O 1
ATOM 1428 N N . ALA A 1 190 ? -18.885 -12.352 12.137 1.00 92.75 190 ALA A N 1
ATOM 1429 C CA . ALA A 1 190 ? -20.256 -12.171 12.607 1.00 92.75 190 ALA A CA 1
ATOM 1430 C C . ALA A 1 190 ? -21.222 -11.728 11.494 1.00 92.75 190 ALA A C 1
ATOM 1432 O O . ALA A 1 190 ? -22.376 -12.155 11.489 1.00 92.75 190 ALA A O 1
ATOM 1433 N N . ILE A 1 191 ? -20.758 -10.928 10.525 1.00 93.19 191 ILE A N 1
ATOM 1434 C CA . ILE A 1 191 ? -21.534 -10.579 9.324 1.00 93.19 191 ILE A CA 1
ATOM 1435 C C . ILE A 1 191 ? -21.803 -11.833 8.484 1.00 93.19 191 ILE A C 1
ATOM 1437 O O . ILE A 1 191 ? -22.955 -12.098 8.135 1.00 93.19 191 ILE A O 1
ATOM 1441 N N . ALA A 1 192 ? -20.765 -12.623 8.192 1.00 91.31 192 ALA A N 1
ATOM 1442 C CA . ALA A 1 192 ? -20.880 -13.838 7.384 1.00 91.31 192 ALA A CA 1
ATOM 1443 C C . ALA A 1 192 ? -21.798 -14.889 8.033 1.00 91.31 192 ALA A C 1
ATOM 1445 O O . ALA A 1 192 ? -22.590 -15.541 7.354 1.00 91.31 192 ALA A O 1
ATOM 1446 N N . GLU A 1 193 ? -21.728 -15.024 9.358 1.00 93.69 193 GLU A N 1
ATOM 1447 C CA . GLU A 1 193 ? -22.557 -15.944 10.137 1.00 93.69 193 GLU A CA 1
ATOM 1448 C C . GLU A 1 193 ? -23.923 -15.359 10.525 1.00 93.69 193 GLU A C 1
ATOM 1450 O O . GLU A 1 193 ? -24.742 -16.060 11.123 1.00 93.69 193 GLU A O 1
ATOM 1455 N N . GLN A 1 194 ? -24.189 -14.091 10.198 1.00 94.94 194 GLN A N 1
ATOM 1456 C CA . GLN A 1 194 ? -25.406 -13.370 10.577 1.00 94.94 194 GLN A CA 1
ATOM 1457 C C . GLN A 1 194 ? -25.669 -13.402 12.095 1.00 94.94 194 GLN A C 1
ATOM 1459 O O . GLN A 1 194 ? -26.807 -13.561 12.546 1.00 94.94 194 GLN A O 1
ATOM 1464 N N . ARG A 1 195 ? -24.605 -13.280 12.897 1.00 96.19 195 ARG A N 1
ATOM 1465 C CA . ARG A 1 195 ? -24.655 -13.262 14.365 1.00 96.19 195 ARG A CA 1
ATOM 1466 C C . ARG A 1 195 ? -24.635 -11.837 14.898 1.00 96.19 195 ARG A C 1
ATOM 1468 O O . ARG A 1 195 ? -23.967 -10.955 14.362 1.00 96.19 195 ARG A O 1
ATOM 1475 N N . CYS A 1 196 ? -25.380 -11.610 15.971 1.00 96.25 196 CYS A N 1
ATOM 1476 C CA . CYS A 1 196 ? -25.345 -10.346 16.688 1.00 96.25 196 CYS A CA 1
ATOM 1477 C C . CYS A 1 196 ? -24.022 -10.190 17.443 1.00 96.25 196 CYS A C 1
ATOM 1479 O O . CYS A 1 196 ? -23.388 -11.165 17.849 1.00 96.25 196 CYS A O 1
ATOM 1481 N N . LEU A 1 197 ? -23.644 -8.939 17.675 1.00 96.31 197 LEU A N 1
ATOM 1482 C CA . LEU A 1 197 ? -22.470 -8.572 18.454 1.00 96.31 197 LEU A CA 1
ATOM 1483 C C . LEU A 1 197 ? -22.895 -7.709 19.633 1.00 96.31 197 LEU A C 1
ATOM 1485 O O . LEU A 1 197 ? -23.721 -6.810 19.481 1.00 96.31 197 LEU A O 1
ATOM 1489 N N . GLU A 1 198 ? -22.309 -7.950 20.795 1.00 96.19 198 GLU A N 1
ATOM 1490 C CA . GLU A 1 198 ? -22.319 -7.006 21.904 1.00 96.19 198 GLU A CA 1
ATOM 1491 C C . GLU A 1 198 ? -21.005 -6.228 21.893 1.00 96.19 198 GLU A C 1
ATOM 1493 O O . GLU A 1 198 ? -19.929 -6.823 21.859 1.00 96.19 198 GLU A O 1
ATOM 1498 N N . ILE A 1 199 ? -21.095 -4.900 21.870 1.00 94.31 199 ILE A N 1
ATOM 1499 C CA . ILE A 1 199 ? -19.943 -4.005 21.771 1.00 94.31 199 ILE A CA 1
ATOM 1500 C C . ILE A 1 199 ? -19.926 -3.009 22.924 1.00 94.31 199 ILE A C 1
ATOM 1502 O O . ILE A 1 199 ? -20.949 -2.393 23.234 1.00 94.31 199 ILE A O 1
ATOM 1506 N N . ASP A 1 200 ? -18.744 -2.781 23.488 1.00 91.69 200 ASP A N 1
ATOM 1507 C CA . ASP A 1 200 ? -18.473 -1.645 24.364 1.00 91.69 200 ASP A CA 1
ATOM 1508 C C . ASP A 1 200 ? -17.984 -0.469 23.526 1.00 91.69 200 ASP A C 1
ATOM 1510 O O . ASP A 1 200 ? -16.870 -0.477 22.997 1.00 91.69 200 ASP A O 1
ATOM 1514 N N . TYR A 1 201 ? -18.833 0.550 23.401 1.00 91.00 201 TYR A N 1
ATOM 1515 C CA . TYR A 1 201 ? -18.622 1.655 22.473 1.00 91.00 201 TYR A CA 1
ATOM 1516 C C . TYR A 1 201 ? -18.533 3.005 23.180 1.00 91.00 201 TYR A C 1
ATOM 1518 O O . TYR A 1 201 ? -19.445 3.386 23.928 1.00 91.00 201 TYR A O 1
ATOM 1526 N N . TYR A 1 202 ? -17.480 3.764 22.873 1.00 83.69 202 TYR A N 1
ATOM 1527 C CA . TYR A 1 202 ? -17.322 5.140 23.336 1.00 83.69 202 TYR A CA 1
ATOM 1528 C C . TYR A 1 202 ? -18.025 6.140 22.410 1.00 83.69 202 TYR A C 1
ATOM 1530 O O . TYR A 1 202 ? -17.756 6.248 21.210 1.00 83.69 202 TYR A O 1
ATOM 1538 N N . SER A 1 203 ? -18.938 6.917 22.989 1.00 79.88 203 SER A N 1
ATOM 1539 C CA . SER A 1 203 ? -19.730 7.923 22.287 1.00 79.88 203 SER A CA 1
ATOM 1540 C C . SER A 1 203 ? -19.233 9.327 22.623 1.00 79.88 203 SER A C 1
ATOM 1542 O O . SER A 1 203 ? -19.680 9.885 23.618 1.00 79.88 203 SER A O 1
ATOM 1544 N N . TYR A 1 204 ? -18.440 9.954 21.747 1.00 68.06 204 TYR A N 1
ATOM 1545 C CA . TYR A 1 204 ? -17.979 11.345 21.931 1.00 68.06 204 TYR A CA 1
ATOM 1546 C C . TYR A 1 204 ? -19.107 12.338 22.237 1.00 68.06 204 TYR A C 1
ATOM 1548 O O . TYR A 1 204 ? -18.970 13.163 23.127 1.00 68.06 204 TYR A O 1
ATOM 1556 N N . ALA A 1 205 ? -20.256 12.226 21.560 1.00 70.75 205 ALA A N 1
ATOM 1557 C CA . ALA A 1 205 ? -21.392 13.128 21.779 1.00 70.75 205 ALA A CA 1
ATOM 1558 C C . ALA A 1 205 ? -21.966 13.077 23.209 1.00 70.75 205 ALA A C 1
ATOM 1560 O O . ALA A 1 205 ? -22.682 13.983 23.616 1.00 70.75 205 ALA A O 1
ATOM 1561 N N . ARG A 1 206 ? -21.697 11.996 23.949 1.00 74.88 206 ARG A N 1
ATOM 1562 C CA . ARG A 1 206 ? -22.148 11.791 25.333 1.00 74.88 206 ARG A CA 1
ATOM 1563 C C . ARG A 1 206 ? -20.995 11.687 26.323 1.00 74.88 206 ARG A C 1
ATOM 1565 O O . ARG A 1 206 ? -21.263 11.483 27.498 1.00 74.88 206 ARG A O 1
ATOM 1572 N N . ASP A 1 207 ? -19.762 11.759 25.827 1.00 78.69 207 ASP A N 1
ATOM 1573 C CA . ASP A 1 207 ? -18.532 11.512 26.574 1.00 78.69 207 ASP A CA 1
ATOM 1574 C C . ASP A 1 207 ? -18.628 10.304 27.530 1.00 78.69 207 ASP A C 1
ATOM 1576 O O . ASP A 1 207 ? -18.330 10.376 28.718 1.00 78.69 207 ASP A O 1
ATOM 1580 N N . ALA A 1 208 ? -19.148 9.180 27.023 1.00 79.44 208 ALA A N 1
ATOM 1581 C CA . ALA A 1 208 ? -19.442 8.010 27.845 1.00 79.44 208 ALA A CA 1
ATOM 1582 C C . ALA A 1 208 ? -19.298 6.697 27.074 1.00 79.44 208 ALA A C 1
ATOM 1584 O O . ALA A 1 208 ? -19.571 6.616 25.868 1.00 79.44 208 ALA A O 1
ATOM 1585 N N . TRP A 1 209 ? -18.925 5.652 27.811 1.00 87.06 209 TRP A N 1
ATOM 1586 C CA . TRP A 1 209 ? -18.971 4.265 27.361 1.00 87.06 209 TRP A CA 1
ATOM 1587 C C . TRP A 1 209 ? -20.395 3.722 27.467 1.00 87.06 209 TRP A C 1
ATOM 1589 O O . TRP A 1 209 ? -21.115 4.002 28.424 1.00 87.06 209 TRP A O 1
ATOM 1599 N N . SER A 1 210 ? -20.812 2.948 26.470 1.00 87.94 210 SER A N 1
ATOM 1600 C CA . SER A 1 210 ? -22.092 2.243 26.492 1.00 87.94 210 SER A CA 1
ATOM 1601 C C . SER A 1 210 ? -21.961 0.884 25.832 1.00 87.94 210 SER A C 1
ATOM 1603 O O . SER A 1 210 ? -21.410 0.795 24.734 1.00 87.94 210 SER A O 1
ATOM 1605 N N . THR A 1 211 ? -22.536 -0.128 26.464 1.00 92.75 211 THR A N 1
ATOM 1606 C CA . THR A 1 211 ? -22.652 -1.465 25.891 1.00 92.75 211 THR A CA 1
ATOM 1607 C C . THR A 1 211 ? -23.883 -1.534 24.989 1.00 92.75 211 THR A C 1
ATOM 1609 O O . THR A 1 211 ? -24.946 -0.993 25.318 1.00 92.75 211 THR A O 1
ATOM 1612 N N . ARG A 1 212 ? -23.739 -2.120 23.799 1.00 93.44 212 ARG A N 1
ATOM 1613 C CA . ARG A 1 212 ? -24.795 -2.173 22.777 1.00 93.44 212 ARG A CA 1
ATOM 1614 C C . ARG A 1 212 ? -24.810 -3.523 22.092 1.00 93.44 212 ARG A C 1
ATOM 1616 O O . ARG A 1 212 ? -23.774 -3.975 21.628 1.00 93.44 212 ARG A O 1
ATOM 1623 N N . VAL A 1 213 ? -26.002 -4.081 21.909 1.00 96.31 213 VAL A N 1
ATOM 1624 C CA . VAL A 1 213 ? -26.202 -5.196 20.979 1.00 96.31 213 VAL A CA 1
ATOM 1625 C C . VAL A 1 213 ? -26.503 -4.640 19.589 1.00 96.31 213 VAL A C 1
ATOM 1627 O O . VAL A 1 213 ? -27.412 -3.813 19.422 1.00 96.31 213 VAL A O 1
ATOM 1630 N N . VAL A 1 214 ? -25.726 -5.075 18.604 1.00 96.62 214 VAL A N 1
ATOM 1631 C CA . VAL A 1 214 ? -25.791 -4.626 17.215 1.00 96.62 214 VAL A CA 1
ATOM 1632 C C . VAL A 1 214 ? -25.897 -5.809 16.252 1.00 96.62 214 VAL A C 1
ATOM 1634 O O . VAL A 1 214 ? -25.392 -6.899 16.517 1.00 96.62 214 VAL A O 1
ATOM 1637 N N . GLU A 1 215 ? -26.569 -5.584 15.130 1.00 96.69 215 GLU A N 1
ATOM 1638 C CA . GLU A 1 215 ? -26.701 -6.532 14.021 1.00 96.69 215 GLU A CA 1
ATOM 1639 C C . GLU A 1 215 ? -25.812 -6.039 12.878 1.00 96.69 215 GLU A C 1
ATOM 1641 O O . GLU A 1 215 ? -26.202 -5.088 12.193 1.00 96.69 215 GLU A O 1
ATOM 1646 N N . PRO A 1 216 ? -24.587 -6.571 12.737 1.00 95.25 216 PRO A N 1
ATOM 1647 C CA . PRO A 1 216 ? -23.593 -6.015 11.829 1.00 95.25 216 PRO A CA 1
ATOM 1648 C C . PRO A 1 216 ? -23.942 -6.318 10.371 1.00 95.25 216 PRO A C 1
ATOM 1650 O O . PRO A 1 216 ? -24.233 -7.455 10.025 1.00 95.25 216 PRO A O 1
ATOM 1653 N N . TRP A 1 217 ? -23.896 -5.319 9.494 1.00 93.25 217 TRP A N 1
ATOM 1654 C CA . TRP A 1 217 ? -24.270 -5.485 8.085 1.00 93.25 217 TRP A CA 1
ATOM 1655 C C . TRP A 1 217 ? -23.085 -5.422 7.133 1.00 93.25 217 TRP A C 1
ATOM 1657 O O . TRP A 1 217 ? -22.961 -6.264 6.249 1.00 93.25 217 TRP A O 1
ATOM 1667 N N . ARG A 1 218 ? -22.225 -4.414 7.294 1.00 87.12 218 ARG A N 1
ATOM 1668 C CA . ARG A 1 218 ? -20.999 -4.250 6.504 1.00 87.12 218 ARG A CA 1
ATOM 1669 C C . ARG A 1 218 ? -19.990 -3.371 7.227 1.00 87.12 218 ARG A C 1
ATOM 1671 O O . ARG A 1 218 ? -20.365 -2.534 8.051 1.00 87.12 218 ARG A O 1
ATOM 1678 N N . VAL A 1 219 ? -18.724 -3.533 6.858 1.00 86.38 219 VAL A N 1
ATOM 1679 C CA . VAL A 1 219 ? -17.617 -2.676 7.289 1.00 86.38 219 VAL A CA 1
ATOM 1680 C C . VAL A 1 219 ? -17.070 -1.917 6.081 1.00 86.38 219 VAL A C 1
ATOM 1682 O O . VAL A 1 219 ? -16.894 -2.502 5.013 1.00 86.38 219 VAL A O 1
ATOM 1685 N N . GLN A 1 220 ? -16.813 -0.616 6.232 1.00 75.19 220 GLN A N 1
ATOM 1686 C CA . GLN A 1 220 ? -16.286 0.246 5.169 1.00 75.19 220 GLN A CA 1
ATOM 1687 C C . GLN A 1 220 ? -15.164 1.158 5.672 1.00 75.19 220 GLN A C 1
ATOM 1689 O O . GLN A 1 220 ? -15.180 1.598 6.823 1.00 75.19 220 GLN A O 1
ATOM 1694 N N . ALA A 1 221 ? -14.212 1.462 4.789 1.00 71.06 221 ALA A N 1
ATOM 1695 C CA . ALA A 1 221 ? -13.161 2.445 5.027 1.00 71.06 221 ALA A CA 1
ATOM 1696 C C . ALA A 1 221 ? -13.563 3.804 4.437 1.00 71.06 221 ALA A C 1
ATOM 1698 O O . ALA A 1 221 ? -13.846 3.901 3.243 1.00 71.06 221 ALA A O 1
ATOM 1699 N N . ILE A 1 222 ? -13.581 4.848 5.267 1.00 66.62 222 ILE A N 1
ATOM 1700 C CA . ILE A 1 222 ? -13.945 6.222 4.889 1.00 66.62 222 ILE A CA 1
ATOM 1701 C C . ILE A 1 222 ? -12.945 7.173 5.551 1.00 66.62 222 ILE A C 1
ATOM 1703 O O . ILE A 1 222 ? -12.733 7.097 6.761 1.00 66.62 222 ILE A O 1
ATOM 1707 N N . ASP A 1 223 ? -12.291 8.029 4.762 1.00 59.78 223 ASP A N 1
ATOM 1708 C CA . ASP A 1 223 ? -11.260 8.977 5.220 1.00 59.78 223 ASP A CA 1
ATOM 1709 C C . ASP A 1 223 ? -10.196 8.350 6.140 1.00 59.78 223 ASP A C 1
ATOM 1711 O O . ASP A 1 223 ? -9.831 8.893 7.184 1.00 59.78 223 ASP A O 1
ATOM 1715 N N . GLY A 1 224 ? -9.724 7.154 5.770 1.00 57.94 224 GLY A N 1
ATOM 1716 C CA . GLY A 1 224 ? -8.688 6.425 6.510 1.00 57.94 224 GLY A CA 1
ATOM 1717 C C . GLY A 1 224 ? -9.156 5.799 7.826 1.00 57.94 224 GLY A C 1
ATOM 1718 O O . GLY A 1 224 ? -8.322 5.392 8.627 1.00 57.94 224 GLY A O 1
ATOM 1719 N N . ARG A 1 225 ? -10.470 5.720 8.069 1.00 68.62 225 ARG A N 1
ATOM 1720 C CA . ARG A 1 225 ? -11.060 5.126 9.277 1.00 68.62 225 ARG A CA 1
ATOM 1721 C C . ARG A 1 225 ? -12.064 4.045 8.922 1.00 68.62 225 ARG A C 1
ATOM 1723 O O . ARG A 1 225 ? -12.763 4.143 7.916 1.00 68.62 225 ARG A O 1
ATOM 1730 N N . TRP A 1 226 ? -12.169 3.043 9.783 1.00 78.31 226 TRP A N 1
ATOM 1731 C CA . TRP A 1 226 ? -13.104 1.941 9.603 1.00 78.31 226 TRP A CA 1
ATOM 1732 C C . TRP A 1 226 ? -14.420 2.181 10.342 1.00 78.31 226 TRP A C 1
ATOM 1734 O O . TRP A 1 226 ? -14.443 2.540 11.524 1.00 78.31 226 TRP A O 1
ATOM 1744 N N . TYR A 1 227 ? -15.523 1.927 9.643 1.00 85.69 227 TYR A N 1
ATOM 1745 C CA . TYR A 1 227 ? -16.881 2.091 10.142 1.00 85.69 227 TYR A CA 1
ATOM 1746 C C . TYR A 1 227 ? -17.685 0.804 9.950 1.00 85.69 227 TYR A C 1
ATOM 1748 O O . TYR A 1 227 ? -17.691 0.224 8.868 1.00 85.69 227 TYR A O 1
ATOM 1756 N N . LEU A 1 228 ? -18.388 0.387 10.999 1.00 89.81 228 LEU A N 1
ATOM 1757 C CA . LEU A 1 228 ? -19.370 -0.687 11.003 1.00 89.81 228 LEU A CA 1
ATOM 1758 C C . LEU A 1 228 ? -20.763 -0.078 10.860 1.00 89.81 228 LEU A C 1
ATOM 1760 O O . LEU A 1 228 ? -21.194 0.710 11.704 1.00 89.81 228 LEU A O 1
ATOM 1764 N N . GLU A 1 229 ? -21.488 -0.496 9.835 1.00 91.94 229 GLU A N 1
ATOM 1765 C CA . GLU A 1 229 ? -22.924 -0.270 9.732 1.00 91.94 229 GLU A CA 1
ATOM 1766 C C . GLU A 1 229 ? -23.679 -1.420 10.372 1.00 91.94 229 GLU A C 1
ATOM 1768 O O . GLU A 1 229 ? -23.427 -2.588 10.068 1.00 91.94 229 GLU A O 1
ATOM 1773 N N . ALA A 1 230 ? -24.613 -1.086 11.256 1.00 94.00 230 ALA A N 1
ATOM 1774 C CA . ALA A 1 230 ? -25.383 -2.085 11.970 1.00 94.00 230 ALA A CA 1
ATOM 1775 C C . ALA A 1 230 ? -26.750 -1.561 12.412 1.00 94.00 230 ALA A C 1
ATOM 1777 O O . ALA A 1 230 ? -26.919 -0.371 12.702 1.00 94.00 230 ALA A O 1
ATOM 1778 N N . HIS A 1 231 ? -27.713 -2.465 12.584 1.00 94.00 231 HIS A N 1
ATOM 1779 C CA . HIS A 1 231 ? -28.904 -2.150 13.369 1.00 94.00 231 HIS A CA 1
ATOM 1780 C C . HIS A 1 231 ? -28.540 -2.128 14.854 1.00 94.00 231 HIS A C 1
ATOM 1782 O O . HIS A 1 231 ? -28.082 -3.129 15.404 1.00 94.00 231 HIS A O 1
ATOM 1788 N N . CYS A 1 232 ? -28.756 -1.006 15.539 1.00 94.50 232 CYS A N 1
ATOM 1789 C CA . CYS A 1 232 ? -28.544 -0.927 16.980 1.00 94.50 232 CYS A CA 1
ATOM 1790 C C . CYS A 1 232 ? -29.842 -1.272 17.708 1.00 94.50 232 CYS A C 1
ATOM 1792 O O . CYS A 1 232 ? -30.755 -0.447 17.742 1.00 94.50 232 CYS A O 1
ATOM 1794 N N . ARG A 1 233 ? -29.908 -2.441 18.359 1.00 93.75 233 ARG A N 1
ATOM 1795 C CA . ARG A 1 233 ? -31.128 -2.901 19.050 1.00 93.75 233 ARG A CA 1
ATOM 1796 C C . ARG A 1 233 ? -31.585 -1.944 20.145 1.00 93.75 233 ARG A C 1
ATOM 1798 O O . ARG A 1 233 ? -32.769 -1.666 20.266 1.00 93.75 233 ARG A O 1
ATOM 1805 N N . ALA A 1 234 ? -30.638 -1.370 20.887 1.00 88.56 234 ALA A N 1
ATOM 1806 C CA . ALA A 1 234 ? -30.938 -0.378 21.919 1.00 88.56 234 ALA A CA 1
ATOM 1807 C C . ALA A 1 234 ? -31.552 0.921 21.358 1.00 88.56 234 ALA A C 1
ATOM 1809 O O . ALA A 1 234 ? -32.259 1.620 22.075 1.00 88.56 234 ALA A O 1
ATOM 1810 N N . ALA A 1 235 ? -31.263 1.269 20.099 1.00 87.94 235 ALA A N 1
ATOM 1811 C CA . ALA A 1 235 ? -31.834 2.440 19.435 1.00 87.94 235 ALA A CA 1
ATOM 1812 C C . ALA A 1 235 ? -33.030 2.099 18.527 1.00 87.94 235 ALA A C 1
ATOM 1814 O O . ALA A 1 235 ? -33.697 3.020 18.067 1.00 87.94 235 ALA A O 1
ATOM 1815 N N . GLY A 1 236 ? -33.262 0.814 18.232 1.00 91.00 236 GLY A N 1
ATOM 1816 C CA . GLY A 1 236 ? -34.265 0.347 17.272 1.00 91.00 236 GLY A CA 1
ATOM 1817 C C . GLY A 1 236 ? -34.048 0.859 15.844 1.00 91.00 236 GLY A C 1
ATOM 1818 O O . GLY A 1 236 ? -35.008 0.967 15.087 1.00 91.00 236 GLY A O 1
ATOM 1819 N N . ALA A 1 237 ? -32.819 1.243 15.483 1.00 89.81 237 ALA A N 1
ATOM 1820 C CA . ALA A 1 237 ? -32.532 1.939 14.230 1.00 89.81 237 ALA A CA 1
ATOM 1821 C C . ALA A 1 237 ? -31.121 1.638 13.685 1.00 89.81 237 ALA A C 1
ATOM 1823 O O . ALA A 1 237 ? -30.217 1.312 14.471 1.00 89.81 237 ALA A O 1
ATOM 1824 N N . PRO A 1 238 ? -30.903 1.803 12.363 1.00 91.12 238 PRO A N 1
ATOM 1825 C CA . PRO A 1 238 ? -29.574 1.774 11.757 1.00 91.12 238 PRO A CA 1
ATOM 1826 C C . PRO A 1 238 ? -28.645 2.811 12.392 1.00 91.12 238 PRO A C 1
ATOM 1828 O O . PRO A 1 238 ? -29.040 3.957 12.621 1.00 91.12 238 PRO A O 1
ATOM 1831 N N . ARG A 1 239 ? -27.399 2.423 12.668 1.00 90.12 239 ARG A N 1
ATOM 1832 C CA . ARG A 1 239 ? -26.335 3.324 13.120 1.00 90.12 239 ARG A CA 1
ATOM 1833 C C . ARG A 1 239 ? -24.983 2.909 12.560 1.00 90.12 239 ARG A C 1
ATOM 1835 O O . ARG A 1 239 ? -24.762 1.759 12.195 1.00 90.12 239 ARG A O 1
ATOM 1842 N N . VAL A 1 240 ? -24.077 3.880 12.565 1.00 89.06 240 VAL A N 1
ATOM 1843 C CA . VAL A 1 240 ? -22.679 3.703 12.189 1.00 89.06 240 VAL A CA 1
ATOM 1844 C C . VAL A 1 240 ? -21.812 3.749 13.445 1.00 89.06 240 VAL A C 1
ATOM 1846 O O . VAL A 1 240 ? -21.954 4.652 14.277 1.00 89.06 240 VAL A O 1
ATOM 1849 N N . PHE A 1 241 ? -20.904 2.788 13.573 1.00 88.44 241 PHE A N 1
ATOM 1850 C CA . PHE A 1 241 ? -19.959 2.666 14.674 1.00 88.44 241 PHE A CA 1
ATOM 1851 C C . PHE A 1 241 ? -18.538 2.727 14.140 1.00 88.44 241 PHE A C 1
ATOM 1853 O O . PHE A 1 241 ? -18.169 1.984 13.242 1.00 88.44 241 PHE A O 1
ATOM 1860 N N . ARG A 1 242 ? -17.726 3.610 14.707 1.00 86.62 242 ARG A N 1
ATOM 1861 C CA . ARG A 1 242 ? -16.295 3.667 14.412 1.00 86.62 242 ARG A CA 1
ATOM 1862 C C . ARG A 1 242 ? -15.570 2.521 15.103 1.00 86.62 242 ARG A C 1
ATOM 1864 O O . ARG A 1 242 ? -15.708 2.390 16.319 1.00 86.62 242 ARG A O 1
ATOM 1871 N N . LEU A 1 243 ? -14.835 1.701 14.353 1.00 86.06 243 LEU A N 1
ATOM 1872 C CA . LEU A 1 243 ? -14.229 0.493 14.921 1.00 86.06 243 LEU A CA 1
ATOM 1873 C C . LEU A 1 243 ? -13.136 0.820 15.950 1.00 86.06 243 LEU A C 1
ATOM 1875 O O . LEU A 1 243 ? -13.054 0.136 16.961 1.00 86.06 243 LEU A O 1
ATOM 1879 N N . ASP A 1 244 ? -12.380 1.906 15.762 1.00 79.38 244 ASP A N 1
ATOM 1880 C CA . ASP A 1 244 ? -11.367 2.397 16.715 1.00 79.38 244 ASP A CA 1
ATOM 1881 C C . ASP A 1 244 ? -11.955 2.788 18.087 1.00 79.38 244 ASP A C 1
ATOM 1883 O O . ASP A 1 244 ? -11.239 2.936 19.072 1.00 79.38 244 ASP A O 1
ATOM 1887 N N . ARG A 1 245 ? -13.283 2.941 18.175 1.00 86.38 245 ARG A N 1
ATOM 1888 C CA . ARG A 1 245 ? -14.006 3.289 19.411 1.00 86.38 245 ARG A CA 1
ATOM 1889 C C . ARG A 1 245 ? -14.679 2.092 20.080 1.00 86.38 245 ARG A C 1
ATOM 1891 O O . ARG A 1 245 ? -15.388 2.277 21.075 1.00 86.38 245 ARG A O 1
ATOM 1898 N N . ILE A 1 246 ? -14.504 0.895 19.526 1.00 87.88 246 ILE A N 1
ATOM 1899 C CA . ILE A 1 246 ? -14.962 -0.357 20.122 1.00 87.88 246 ILE A CA 1
ATOM 1900 C C . ILE A 1 246 ? -13.831 -0.881 20.999 1.00 87.88 246 ILE A C 1
ATOM 1902 O O . ILE A 1 246 ? -12.774 -1.259 20.504 1.00 87.88 246 ILE A O 1
ATOM 1906 N N . ARG A 1 247 ? -14.050 -0.905 22.313 1.00 84.56 247 ARG A N 1
ATOM 1907 C CA . ARG A 1 247 ? -13.040 -1.382 23.268 1.00 84.56 247 ARG A CA 1
ATOM 1908 C C . ARG A 1 247 ? -13.083 -2.891 23.441 1.00 84.56 247 ARG A C 1
ATOM 1910 O O . ARG A 1 247 ? -12.045 -3.538 23.527 1.00 84.56 247 ARG A O 1
ATOM 1917 N N . HIS A 1 248 ? -14.290 -3.434 23.516 1.00 85.81 248 HIS A N 1
ATOM 1918 C CA . HIS A 1 248 ? -14.533 -4.858 23.666 1.00 85.81 248 HIS A CA 1
ATOM 1919 C C . HIS A 1 248 ? -15.684 -5.278 22.762 1.00 85.81 248 HIS A C 1
ATOM 1921 O O . HIS A 1 248 ? -16.610 -4.501 22.511 1.00 85.81 248 HIS A O 1
ATOM 1927 N N . LEU A 1 249 ? -15.595 -6.509 22.266 1.00 91.50 249 LEU A N 1
ATOM 1928 C CA . LEU A 1 249 ? -16.615 -7.123 21.435 1.00 91.50 249 LEU A CA 1
ATOM 1929 C C . LEU A 1 249 ? -16.800 -8.588 21.838 1.00 91.50 249 LEU A C 1
ATOM 1931 O O . LEU A 1 249 ? -15.833 -9.347 21.980 1.00 91.50 249 LEU A O 1
ATOM 1935 N N . TRP A 1 250 ? -18.062 -8.986 21.958 1.00 92.69 250 TRP A N 1
ATOM 1936 C CA . TRP A 1 250 ? -18.497 -10.341 22.269 1.00 92.69 250 TRP A CA 1
ATOM 1937 C C . TRP A 1 250 ? -19.509 -10.809 21.232 1.00 92.69 250 TRP A C 1
ATOM 1939 O O . TRP A 1 250 ? -20.426 -10.079 20.857 1.00 92.69 250 TRP A O 1
ATOM 1949 N N . GLU A 1 251 ? -19.325 -12.032 20.749 1.00 92.62 251 GLU A N 1
ATOM 1950 C CA . GLU A 1 251 ? -20.294 -12.660 19.858 1.00 92.62 251 GLU A CA 1
ATOM 1951 C C . GLU A 1 251 ? -21.503 -13.126 20.653 1.00 92.62 251 GLU A C 1
ATOM 1953 O O . GLU A 1 251 ? -21.372 -13.635 21.765 1.00 92.62 251 GLU A O 1
ATOM 1958 N N . GLN A 1 252 ? -22.677 -12.971 20.056 1.00 92.00 252 GLN A N 1
ATOM 1959 C CA . GLN A 1 252 ? -23.928 -13.443 20.620 1.00 92.00 252 GLN A CA 1
ATOM 1960 C C . GLN A 1 252 ? -24.424 -14.664 19.844 1.00 92.00 252 GLN A C 1
ATOM 1962 O O . GLN A 1 252 ? -24.205 -14.807 18.639 1.00 92.00 252 GLN A O 1
ATOM 1967 N N . ASP A 1 253 ? -25.141 -15.551 20.527 1.00 88.31 253 ASP A N 1
ATOM 1968 C CA . ASP A 1 253 ? -25.798 -16.696 19.878 1.00 88.31 253 ASP A CA 1
ATOM 1969 C C . ASP A 1 253 ? -27.018 -16.268 19.056 1.00 88.31 253 ASP A C 1
ATOM 1971 O O . ASP A 1 253 ? -27.436 -16.960 18.125 1.00 88.31 253 ASP A O 1
ATOM 1975 N N . ALA A 1 254 ? -27.576 -15.097 19.374 1.00 91.56 254 ALA A N 1
ATOM 1976 C CA . ALA A 1 254 ? -28.657 -14.497 18.615 1.00 91.56 254 ALA A CA 1
ATOM 1977 C C . ALA A 1 254 ? -28.212 -14.202 17.177 1.00 91.56 254 ALA A C 1
ATOM 1979 O O . ALA A 1 254 ? -27.175 -13.581 16.943 1.00 91.56 254 ALA A O 1
ATOM 1980 N N . ARG A 1 255 ? -29.042 -14.610 16.217 1.00 94.25 255 ARG A N 1
ATOM 1981 C CA . ARG A 1 255 ? -28.877 -14.294 14.797 1.00 94.25 255 ARG A CA 1
ATOM 1982 C C . ARG A 1 255 ? -29.813 -13.167 14.379 1.00 94.25 255 ARG A C 1
ATOM 1984 O O . ARG A 1 255 ? -30.798 -12.882 15.065 1.00 94.25 255 ARG A O 1
ATOM 1991 N N . PHE A 1 256 ? -29.508 -12.543 13.252 1.00 93.25 256 PHE A N 1
ATOM 1992 C CA . PHE A 1 256 ? -30.359 -11.539 12.622 1.00 93.25 256 PHE A CA 1
ATOM 1993 C C . PHE A 1 256 ? -30.562 -11.865 11.141 1.00 93.25 256 PHE A C 1
ATOM 1995 O O . PHE A 1 256 ? -29.845 -12.676 10.561 1.00 93.25 256 PHE A O 1
ATOM 2002 N N . THR A 1 257 ? -31.551 -11.231 10.518 1.00 90.75 257 THR A N 1
ATOM 2003 C CA . THR A 1 257 ? -31.740 -11.288 9.067 1.00 90.75 257 THR A CA 1
ATOM 2004 C C . THR A 1 257 ? -31.350 -9.930 8.492 1.00 90.75 257 THR A C 1
ATOM 2006 O O . THR A 1 257 ? -31.966 -8.933 8.875 1.00 90.75 257 THR A O 1
ATOM 2009 N N . PRO A 1 258 ? -30.329 -9.849 7.619 1.00 85.06 258 PRO A N 1
ATOM 2010 C CA . PRO A 1 258 ? -29.952 -8.589 6.993 1.00 85.06 258 PRO A CA 1
ATOM 2011 C C . PRO A 1 258 ? -31.133 -7.995 6.207 1.00 85.06 258 PRO A C 1
ATOM 2013 O O . PRO A 1 258 ? -31.900 -8.753 5.604 1.00 85.06 258 PRO A O 1
ATOM 2016 N N . PRO A 1 259 ? -31.300 -6.663 6.180 1.00 84.00 259 PRO A N 1
ATOM 2017 C CA . PRO A 1 259 ? -32.283 -6.038 5.303 1.00 84.00 259 PRO A CA 1
ATOM 2018 C C . PRO A 1 259 ? -31.904 -6.281 3.832 1.00 84.00 259 PRO A C 1
ATOM 2020 O O . PRO A 1 259 ? -30.722 -6.331 3.496 1.00 84.00 259 PRO A O 1
ATOM 2023 N N . GLY A 1 260 ? -32.908 -6.442 2.962 1.00 77.50 260 GLY A N 1
ATOM 2024 C CA . GLY A 1 260 ? -32.688 -6.710 1.533 1.00 77.50 260 GLY A CA 1
ATOM 2025 C C . GLY A 1 260 ? -31.925 -5.590 0.821 1.00 77.50 260 GLY A C 1
ATOM 2026 O O . GLY A 1 260 ? -31.015 -5.876 0.052 1.00 77.50 260 GLY A O 1
ATOM 2027 N N . ASP A 1 261 ? -32.244 -4.336 1.154 1.00 80.19 261 ASP A N 1
ATOM 2028 C CA . ASP A 1 261 ? -31.475 -3.157 0.759 1.00 80.19 261 ASP A CA 1
ATOM 2029 C C . ASP A 1 261 ? -30.874 -2.497 1.998 1.00 80.19 261 ASP A C 1
ATOM 2031 O O . ASP A 1 261 ? -31.573 -2.195 2.973 1.00 80.19 261 ASP A O 1
ATOM 2035 N N . LEU A 1 262 ? -29.564 -2.255 1.957 1.00 76.44 262 LEU A N 1
ATOM 2036 C CA . LEU A 1 262 ? -28.888 -1.502 3.004 1.00 76.44 262 LEU A CA 1
ATOM 2037 C C . LEU A 1 262 ? -29.180 -0.006 2.837 1.00 76.44 262 LEU A C 1
ATOM 2039 O O . LEU A 1 262 ? -29.106 0.506 1.717 1.00 76.44 262 LEU A O 1
ATOM 2043 N N . PRO A 1 263 ? -29.482 0.716 3.930 1.00 70.31 263 PRO A N 1
ATOM 2044 C CA . PRO A 1 263 ? -29.720 2.149 3.855 1.00 70.31 263 PRO A CA 1
ATOM 2045 C C . PRO A 1 263 ? -28.492 2.887 3.303 1.00 70.31 263 PRO A C 1
ATOM 2047 O O . PRO A 1 263 ? -27.343 2.505 3.548 1.00 70.31 263 PRO A O 1
ATOM 2050 N N . ALA A 1 264 ? -28.746 3.964 2.556 1.00 63.69 264 ALA A N 1
ATOM 2051 C CA . ALA A 1 264 ? -27.696 4.865 2.107 1.00 63.69 264 ALA A CA 1
ATOM 2052 C C . ALA A 1 264 ? -27.029 5.519 3.322 1.00 63.69 264 ALA A C 1
ATOM 2054 O O . ALA A 1 264 ? -27.685 5.952 4.270 1.00 63.69 264 ALA A O 1
ATOM 2055 N N . LEU A 1 265 ? -25.704 5.550 3.294 1.00 63.09 265 LEU A N 1
ATOM 2056 C CA . LEU A 1 265 ? -24.898 6.039 4.390 1.00 63.09 265 LEU A CA 1
ATOM 2057 C C . LEU A 1 265 ? -24.844 7.571 4.347 1.00 63.09 265 LEU A C 1
ATOM 2059 O O . LEU A 1 265 ? -24.165 8.138 3.497 1.00 63.09 265 LEU A O 1
ATOM 2063 N N . GLU A 1 266 ? -25.507 8.248 5.280 1.00 58.16 266 GLU A N 1
ATOM 2064 C CA . GLU A 1 266 ? -25.256 9.672 5.530 1.00 58.16 266 GLU A CA 1
ATOM 2065 C C . GLU A 1 266 ? -24.146 9.808 6.580 1.00 58.16 266 GLU A C 1
ATOM 2067 O O . GLU A 1 266 ? -24.398 10.011 7.769 1.00 58.16 266 GLU A O 1
ATOM 2072 N N . ILE A 1 267 ? -22.891 9.645 6.152 1.00 58.38 267 ILE A N 1
ATOM 2073 C CA . ILE A 1 267 ? -21.739 10.073 6.951 1.00 58.38 267 ILE A CA 1
ATOM 2074 C C . ILE A 1 267 ? -21.329 11.459 6.481 1.00 58.38 267 ILE A C 1
ATOM 2076 O O . ILE A 1 267 ? -21.099 11.694 5.300 1.00 58.38 267 ILE A O 1
ATOM 2080 N N . PHE A 1 268 ? -21.225 12.377 7.436 1.00 53.56 268 PHE A N 1
ATOM 2081 C CA . PHE A 1 268 ? -20.619 13.676 7.208 1.00 53.56 268 PHE A CA 1
ATOM 2082 C C . PHE A 1 268 ? -19.117 13.491 6.948 1.00 53.56 268 PHE A C 1
ATOM 2084 O O . PHE A 1 268 ? -18.353 13.213 7.872 1.00 53.56 268 PHE A O 1
ATOM 2091 N N . ASP A 1 269 ? -18.723 13.627 5.688 1.00 50.22 269 ASP A N 1
ATOM 2092 C CA . ASP A 1 269 ? -17.361 13.465 5.163 1.00 50.22 269 ASP A CA 1
ATOM 2093 C C . ASP A 1 269 ? -16.671 14.819 4.888 1.00 50.22 269 ASP A C 1
ATOM 2095 O O . ASP A 1 269 ? -15.534 14.884 4.435 1.00 50.22 269 ASP A O 1
ATOM 2099 N N . GLY A 1 270 ? -17.372 15.934 5.131 1.00 46.56 270 GLY A N 1
ATOM 2100 C CA . GLY A 1 270 ? -16.881 17.283 4.842 1.00 46.56 270 GLY A CA 1
ATOM 2101 C C . GLY A 1 270 ? -16.642 17.580 3.354 1.00 46.56 270 GLY A C 1
ATOM 2102 O O . GLY A 1 270 ? -16.129 18.654 3.041 1.00 46.56 270 GLY A O 1
ATOM 2103 N N . SER A 1 271 ? -17.008 16.667 2.447 1.00 48.50 271 SER A N 1
ATOM 2104 C CA . SER A 1 271 ? -16.776 16.784 1.002 1.00 48.50 271 SER A CA 1
ATOM 2105 C C . SER A 1 271 ? -17.915 17.519 0.279 1.00 48.50 271 SER A C 1
ATOM 2107 O O . SER A 1 271 ? -17.735 18.045 -0.822 1.00 48.50 271 SER A O 1
ATOM 2109 N N . GLY A 1 272 ? -19.085 17.612 0.922 1.00 43.94 272 GLY A N 1
ATOM 2110 C CA . GLY A 1 272 ? -20.223 18.402 0.458 1.00 43.94 272 GLY A CA 1
ATOM 2111 C C . GLY A 1 272 ? -20.070 19.907 0.707 1.00 43.94 272 GLY A C 1
ATOM 2112 O O . GLY A 1 272 ? -19.326 20.347 1.581 1.00 43.94 272 GLY A O 1
ATOM 2113 N N . SER A 1 273 ? -20.831 20.715 -0.042 1.00 42.91 273 SER A N 1
ATOM 2114 C CA . SER A 1 273 ? -20.993 22.155 0.209 1.00 42.91 273 SER A CA 1
ATOM 2115 C C . SER A 1 273 ? -21.426 22.392 1.660 1.00 42.91 273 SER A C 1
ATOM 2117 O O . SER A 1 273 ? -22.604 22.257 1.991 1.00 42.91 273 SER A O 1
ATOM 2119 N N . LEU A 1 274 ? -20.479 22.757 2.523 1.00 45.75 274 LEU A N 1
ATOM 2120 C CA . LEU A 1 274 ? -20.754 23.044 3.925 1.00 45.75 274 LEU A CA 1
ATOM 2121 C C . LEU A 1 274 ? -21.655 24.284 4.041 1.00 45.75 274 LEU A C 1
ATOM 2123 O O . LEU A 1 274 ? -21.406 25.286 3.361 1.00 45.75 274 LEU A O 1
ATOM 2127 N N . PRO A 1 275 ? -22.685 24.267 4.905 1.00 49.78 275 PRO A N 1
ATOM 2128 C CA . PRO A 1 275 ? -23.467 25.462 5.180 1.00 49.78 275 PRO A CA 1
ATOM 2129 C C . PRO A 1 275 ? -22.552 26.550 5.757 1.00 49.78 275 PRO A C 1
ATOM 2131 O O . PRO A 1 275 ? -21.885 26.357 6.774 1.00 49.78 275 PRO A O 1
ATOM 2134 N N . ARG A 1 276 ? -22.507 27.708 5.091 1.00 51.72 276 ARG A N 1
ATOM 2135 C CA . ARG A 1 276 ? -21.773 28.885 5.568 1.00 51.72 276 ARG A CA 1
ATOM 2136 C C . ARG A 1 276 ? -22.552 29.503 6.728 1.00 51.72 276 ARG A C 1
ATOM 2138 O O . ARG A 1 276 ? -23.618 30.072 6.516 1.00 51.72 276 ARG A O 1
ATOM 2145 N N . ILE A 1 277 ? -22.009 29.398 7.938 1.00 65.69 277 ILE A N 1
ATOM 2146 C CA . ILE A 1 277 ? -22.525 30.092 9.121 1.00 65.69 277 ILE A CA 1
ATOM 2147 C C . ILE A 1 277 ? -21.744 31.401 9.269 1.00 65.69 277 ILE A C 1
ATOM 2149 O O . ILE A 1 277 ? -20.526 31.376 9.437 1.00 65.69 277 ILE A O 1
ATOM 2153 N N . THR A 1 278 ? -22.436 32.537 9.192 1.00 64.31 278 THR A N 1
ATOM 2154 C CA . THR A 1 278 ? -21.872 33.854 9.524 1.00 64.31 278 THR A CA 1
ATOM 2155 C C . THR A 1 278 ? -22.177 34.141 10.990 1.00 64.31 278 THR A C 1
ATOM 2157 O O . THR A 1 278 ? -23.342 34.155 11.380 1.00 64.31 278 THR A O 1
ATOM 2160 N N . LEU A 1 279 ? -21.138 34.323 11.804 1.00 57.25 279 LEU A N 1
ATOM 2161 C CA . LEU A 1 279 ? -21.267 34.754 13.195 1.00 57.25 279 LEU A CA 1
ATOM 2162 C C . LEU A 1 279 ? -21.073 36.269 13.242 1.00 57.25 279 LEU A C 1
ATOM 2164 O O . LEU A 1 279 ? -19.956 36.746 13.042 1.00 57.25 279 LEU A O 1
ATOM 2168 N N . ASP A 1 280 ? -22.146 37.006 13.513 1.00 61.62 280 ASP A N 1
ATOM 2169 C CA . ASP A 1 280 ? -22.042 38.425 13.839 1.00 61.62 280 ASP A CA 1
ATOM 2170 C C . ASP A 1 280 ? -21.628 38.553 15.305 1.00 61.62 280 ASP A C 1
ATOM 2172 O O . ASP A 1 280 ? -22.381 38.224 16.223 1.00 61.62 280 ASP A O 1
ATOM 2176 N N . LEU A 1 281 ? -20.387 38.988 15.517 1.00 52.03 281 LEU A N 1
ATOM 2177 C CA . LEU A 1 281 ? -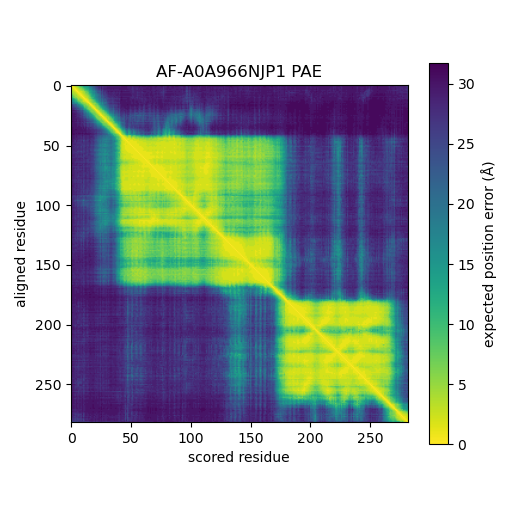19.875 39.314 16.840 1.00 52.03 281 LEU A CA 1
ATOM 2178 C C . LEU A 1 281 ? -20.300 40.748 17.167 1.00 52.03 281 LEU A C 1
ATOM 2180 O O . LEU A 1 281 ? -19.711 41.701 16.656 1.00 52.03 281 LEU A O 1
ATOM 2184 N N . THR A 1 282 ? -21.352 40.876 17.974 1.00 70.00 282 THR A N 1
ATOM 2185 C CA . THR A 1 282 ? -21.772 42.132 18.618 1.00 70.00 282 THR A CA 1
ATOM 2186 C C . THR A 1 282 ? -21.018 42.368 19.912 1.00 70.00 282 THR A C 1
ATOM 2188 O O . THR A 1 282 ? -20.922 41.390 20.691 1.00 70.00 282 THR A O 1
#

Solvent-accessible surface area (backbone atoms only — not comparable to full-atom values): 17767 Å² total; per-residue (Å²): 138,85,83,80,84,87,79,82,85,83,77,85,77,86,80,90,72,82,93,72,87,85,76,78,88,69,87,77,80,77,79,82,78,90,85,81,82,88,71,84,82,72,78,84,75,53,75,67,55,27,51,58,47,34,68,52,48,53,61,51,31,42,71,60,76,18,44,40,50,35,68,56,53,27,63,74,70,72,40,55,72,70,55,47,49,58,20,44,62,66,45,43,76,42,63,44,91,90,60,47,79,72,35,22,32,46,59,47,82,51,99,62,32,35,38,34,48,79,32,64,73,77,77,47,86,83,86,70,51,71,70,54,47,51,51,50,47,48,55,50,53,56,54,60,71,40,91,92,51,60,81,83,31,73,65,43,54,49,46,52,51,52,25,61,76,68,67,38,75,82,76,64,83,79,78,61,70,63,38,57,67,70,58,52,53,53,50,53,49,28,36,78,69,32,26,24,34,40,34,37,34,58,37,78,98,70,74,41,78,45,77,42,47,30,40,52,70,52,75,48,80,55,98,84,35,46,35,37,38,24,39,27,63,89,73,74,39,80,45,77,41,55,43,78,37,48,78,46,78,43,83,42,92,53,67,60,79,80,69,94,69,77,79,82,83,88,70,93,76,81,80,62,92,71,86,85,81,84,81,84,87,127

Sequence (282 aa):
MASLPIIPAQFPGPRRTARTSSSAFRAHRLAHDGSRRGRPMSGALSGRQRLERALAIVPWVAGQGGTAPLEEVCTRFDLDLDQLQSCLDTVSMVGVYPYTPDALLEVFVEPDHVHVNLPEYFTRPLRLTPTQTFGLIAAGRALLSLPGTDPDGALARAIAKVAAATGADSAVEIDLDTAPVEVFDRIQQAIAEQRCLEIDYYSYARDAWSTRVVEPWRVQAIDGRWYLEAHCRAAGAPRVFRLDRIRHLWEQDARFTPPGDLPALEIFDGSGSLPRITLDLT

Mean predicted aligned error: 18.92 Å

Radius of gyration: 28.69 Å; Cα contacts (8 Å, |Δi|>4): 312; chains: 1; bounding box: 75×66×70 Å

pLDDT: mean 75.27, std 20.5, range [30.2, 97.38]